Protein 6NSI (pdb70)

Radius of gyration: 19.16 Å; Cα contacts (8 Å, |Δi|>4): 473; chains: 1; bounding box: 40×34×63 Å

Solvent-accessible surface area: 13422 Å² total; per-residue (Å²): 108,55,66,0,0,0,1,4,47,3,0,9,20,0,0,41,80,0,3,35,154,101,13,95,38,40,41,16,10,57,36,73,91,35,1,4,37,20,96,32,84,210,22,2,104,85,90,8,70,88,2,77,13,0,0,4,0,8,20,37,3,17,73,6,70,10,0,111,146,41,16,116,82,39,135,60,33,4,48,0,0,88,88,0,54,109,129,118,36,7,92,68,12,60,61,170,76,145,50,1,5,0,0,10,7,5,2,102,1,0,8,13,0,0,105,17,0,4,57,8,0,32,155,72,10,91,113,37,74,118,69,0,67,150,41,0,71,94,3,24,56,70,2,101,103,22,15,131,22,0,38,107,0,0,70,54,0,52,113,157,30,56,40,0,0,5,3,0,24,0,4,9,0,2,0,31,80,13,2,14,53,101,68,32,86,130,71,27,119,8,120,60,11,24,30,9,5,7,20,13,35,36,124,59,170,60,50,135,177,30,11,75,97,0,34,102,30,6,58,79,40,110,10,89,2,0,0,21,2,43,64,26,111,69,86,10,5,112,113,2,29,89,72,36,189,77,187,27,107,48,7,190,40,51,0,31,3,11,15,8,82,104,39,7,30,48,7,9,56,57,10,0,104,12,0,0,116,32,8,47,13,98,28,60,216

Structure (mmCIF, N/CA/C/O backbone):
data_6NSI
#
_entry.id   6NSI
#
_cell.length_a   47.841
_cell.length_b   61.072
_cell.length_c   105.500
_cell.angle_alpha   90.000
_cell.angle_beta   96.945
_cell.angle_gamma   90.000
#
_symmetry.space_group_name_H-M   'C 1 2 1'
#
loop_
_entity.id
_entity.type
_entity.pdbx_description
1 polymer 'Manganese-binding protein'
2 non-polymer 'FE (III) ION'
3 non-polymer 'SODIUM ION'
4 non-polymer 'CALCIUM ION'
5 water water
#
loop_
_atom_site.group_PDB
_atom_site.id
_atom_site.type_symbol
_atom_site.label_atom_id
_atom_site.label_alt_id
_atom_site.label_comp_id
_atom_site.label_asym_id
_atom_site.label_entity_id
_atom_site.label_seq_id
_atom_site.pdbx_PDB_ins_code
_atom_site.Cartn_x
_atom_site.Cartn_y
_atom_site.Cartn_z
_atom_site.occupancy
_atom_site.B_iso_or_equiv
_atom_site.auth_seq_id
_atom_site.auth_comp_id
_atom_site.auth_asym_id
_atom_site.auth_atom_id
_atom_site.pdbx_PDB_model_num
ATOM 1 N N . SER A 1 1 ? 36.34400 40.96700 54.35400 1.000 68.09764 40 SER A N 1
ATOM 2 C CA . SER A 1 1 ? 36.93800 41.02800 53.00700 1.000 68.80825 40 SER A CA 1
ATOM 3 C C . SER A 1 1 ? 37.40900 39.67000 52.47400 1.000 64.28929 40 SER A C 1
ATOM 4 O O . SER A 1 1 ? 38.58200 39.30500 52.62700 1.000 62.46538 40 SER A O 1
ATOM 7 N N . ILE A 1 2 ? 36.49000 38.94400 51.83200 1.000 52.28258 41 ILE A N 1
ATOM 8 C CA . ILE A 1 2 ? 36.72500 37.57900 51.36500 1.000 53.79066 41 ILE A CA 1
ATOM 9 C C . ILE A 1 2 ? 36.95900 37.58800 49.85500 1.000 57.43847 41 ILE A C 1
ATOM 10 O O . ILE A 1 2 ? 36.30900 38.34300 49.11900 1.000 55.33295 41 ILE A O 1
ATOM 15 N N . TYR A 1 3 ? 37.88900 36.75000 49.38700 1.000 56.12252 42 TYR A N 1
ATOM 16 C CA . TYR A 1 3 ? 38.30600 36.71200 47.98600 1.000 47.82679 42 TYR A CA 1
ATOM 17 C C . TYR A 1 3 ? 38.08100 35.32900 47.39300 1.000 46.69770 42 TYR A C 1
ATOM 18 O O . TYR A 1 3 ? 38.44400 34.31700 48.00500 1.000 40.04691 42 TYR A O 1
ATOM 27 N N . VAL A 1 4 ? 37.51300 35.29800 46.18900 1.000 48.30842 43 VAL A N 1
ATOM 28 C CA . VAL A 1 4 ? 37.37700 34.08000 45.40200 1.000 41.96293 43 VAL A CA 1
ATOM 29 C C . VAL A 1 4 ? 38.01100 34.32800 44.03600 1.000 40.83911 43 VAL A C 1
ATOM 30 O O . VAL A 1 4 ? 37.80000 35.38700 43.43200 1.000 42.68670 43 VAL A O 1
ATOM 34 N N . LEU A 1 5 ? 38.79900 33.36500 43.56000 1.000 40.34431 44 LEU A N 1
ATOM 35 C CA . LEU A 1 5 ? 39.57400 33.50900 42.33100 1.000 39.58896 44 LEU A CA 1
ATOM 36 C C . LEU A 1 5 ? 38.96400 32.66500 41.21900 1.000 36.89390 44 LEU A C 1
ATOM 37 O O . LEU A 1 5 ? 38.66400 31.48100 41.41800 1.000 32.78814 44 LEU A O 1
ATOM 42 N N . SER A 1 6 ? 38.77700 33.27800 40.05400 1.000 38.53357 45 SER A N 1
ATOM 43 C CA . SER A 1 6 ? 38.40400 32.56800 38.84000 1.000 32.45652 45 SER A CA 1
ATOM 44 C C . SER A 1 6 ? 39.53800 32.67300 37.82500 1.000 32.80393 45 SER A C 1
ATOM 45 O O . SER A 1 6 ? 40.15800 33.72900 37.68200 1.000 31.95120 45 SER A O 1
ATOM 48 N N . MET A 1 7 ? 39.79400 31.57900 37.10400 1.000 34.28832 46 MET A N 1
ATOM 49 C CA . MET A 1 7 ? 40.90700 31.58400 36.15500 1.000 29.42984 46 MET A CA 1
ATOM 50 C C . MET A 1 7 ? 40.68500 32.58300 35.01800 1.000 32.10385 46 MET A C 1
ATOM 51 O O . MET A 1 7 ? 41.63100 33.25500 34.58700 1.000 30.06939 46 MET A O 1
ATOM 56 N N . ASN A 1 8 ? 39.44600 32.71400 34.53100 1.000 31.79329 47 ASN A N 1
ATOM 57 C CA . ASN A 1 8 ? 39.16300 33.52500 33.34300 1.000 29.01664 47 ASN A CA 1
ATOM 58 C C . ASN A 1 8 ? 37.78100 34.16800 33.48800 1.000 32.79867 47 ASN A C 1
ATOM 59 O O . ASN A 1 8 ? 37.06300 33.92800 34.46700 1.000 29.63513 47 ASN A O 1
ATOM 64 N N . ARG A 1 9 ? 37.39800 34.99000 32.48900 1.000 26.73215 48 ARG A N 1
ATOM 65 C CA . ARG A 1 9 ? 36.16500 35.77000 32.61000 1.000 28.18759 48 ARG A CA 1
ATOM 66 C C . ARG A 1 9 ? 34.91500 34.94700 32.32900 1.000 34.10935 48 ARG A C 1
ATOM 67 O O . ARG A 1 9 ? 33.83200 35.27000 32.83800 1.000 30.97740 48 ARG A O 1
ATOM 75 N N . MET A 1 10 ? 35.03700 33.90100 31.51300 1.000 30.72737 49 MET A N 1
ATOM 76 C CA . MET A 1 10 ? 33.89400 33.03300 31.26500 1.000 31.35376 49 MET A CA 1
ATOM 77 C C . MET A 1 10 ? 33.43400 32.37700 32.56100 1.000 35.56479 49 MET A C 1
ATOM 78 O O . MET A 1 10 ? 32.23000 32.21400 32.79600 1.000 29.76146 49 MET A O 1
ATOM 83 N N . ILE A 1 11 ? 34.38700 32.03600 33.43300 1.000 30.72210 50 ILE A N 1
ATOM 84 C CA . ILE A 1 11 ? 34.05300 31.57200 34.77200 1.000 33.54876 50 ILE A CA 1
ATOM 85 C C . ILE A 1 11 ? 33.68800 32.74200 35.67600 1.000 31.70907 50 ILE A C 1
ATOM 86 O O . ILE A 1 11 ? 32.65800 32.71200 36.35500 1.000 36.84389 50 ILE A O 1
ATOM 91 N N . CYS A 1 12 ? 34.51000 33.79500 35.68500 1.000 34.57257 51 CYS A N 1
ATOM 92 C CA . CYS A 1 12 ? 34.36800 34.84100 36.70300 1.000 34.70416 51 CYS A CA 1
ATOM 93 C C . CYS A 1 12 ? 33.00800 35.52300 36.65000 1.000 41.28127 51 CYS A C 1
ATOM 94 O O . CYS A 1 12 ? 32.42400 35.84400 37.69400 1.000 34.90155 51 CYS A O 1
ATOM 97 N N . ASP A 1 13 ? 32.49000 35.77300 35.45200 1.000 34.33833 52 ASP A N 1
ATOM 98 C CA . ASP A 1 13 ? 31.23500 36.51200 35.36400 1.000 36.75967 52 ASP A CA 1
ATOM 99 C C . ASP A 1 13 ? 30.05400 35.70100 35.85700 1.000 35.02525 52 ASP A C 1
ATOM 100 O O . ASP A 1 13 ? 29.03700 36.28300 36.25200 1.000 39.71792 52 ASP A O 1
ATOM 105 N N . CYS A 1 14 ? 30.16500 34.37400 35.84900 1.000 38.10194 53 CYS A N 1
ATOM 106 C CA . CYS A 1 14 ? 29.11000 33.54300 36.41700 1.000 31.71696 53 CYS A CA 1
ATOM 107 C C . CYS A 1 14 ? 29.25200 33.43900 37.93300 1.000 45.45545 53 CYS A C 1
ATOM 108 O O . CYS A 1 14 ? 28.25200 33.53700 38.65400 1.000 36.48332 53 CYS A O 1
ATOM 111 N N . VAL A 1 15 ? 30.48300 33.25400 38.43200 1.000 40.12323 54 VAL A N 1
ATOM 112 C CA . VAL A 1 15 ? 30.70600 33.22700 39.88200 1.000 35.39372 54 VAL A CA 1
ATOM 113 C C . VAL A 1 15 ? 30.19800 34.51500 40.51700 1.000 43.35257 54 VAL A C 1
ATOM 114 O O . VAL A 1 15 ? 29.49100 34.49300 41.53100 1.000 45.13173 54 VAL A O 1
ATOM 118 N N . SER A 1 16 ? 30.54300 35.66100 39.91700 1.000 38.23090 55 SER A N 1
ATOM 119 C CA . SER A 1 16 ? 30.17700 36.95100 40.49400 1.000 39.69160 55 SER A CA 1
ATOM 120 C C . SER A 1 16 ? 28.66800 37.13500 40.55600 1.000 47.49517 55 SER A C 1
ATOM 121 O O . SER A 1 16 ? 28.16700 37.83900 41.44400 1.000 43.09464 55 SER A O 1
ATOM 124 N N . ARG A 1 17 ? 27.93200 36.51700 39.62400 1.000 45.91603 56 ARG A N 1
ATOM 125 C CA . ARG A 1 17 ? 26.47500 36.60400 39.64000 1.000 47.26356 56 ARG A CA 1
ATOM 126 C C . ARG A 1 17 ? 25.88200 35.77800 40.77400 1.000 47.51359 56 ARG A C 1
ATOM 127 O O . ARG A 1 17 ? 24.86500 36.16700 41.35400 1.000 49.65595 56 ARG A O 1
ATOM 135 N N . ILE A 1 18 ? 26.49400 34.63800 41.09600 1.000 44.34216 57 ILE A N 1
ATOM 136 C CA . ILE A 1 18 ? 26.01300 33.84500 42.22200 1.000 45.65284 57 ILE A CA 1
ATOM 137 C C . ILE A 1 18 ? 26.28100 34.56000 43.53800 1.000 50.76398 57 ILE A C 1
ATOM 138 O O . ILE A 1 18 ? 25.42600 34.57800 44.42600 1.000 49.41119 57 ILE A O 1
ATOM 143 N N . THR A 1 19 ? 27.46800 35.15800 43.69100 1.000 48.34790 58 THR A N 1
ATOM 144 C CA . THR A 1 19 ? 27.84900 35.72300 44.98500 1.000 49.90598 58 THR A CA 1
ATOM 145 C C . THR A 1 19 ? 27.37300 37.15300 45.19000 1.000 53.96700 58 THR A C 1
ATOM 146 O O . THR A 1 19 ? 27.13800 37.55100 46.33700 1.000 57.69113 58 THR A O 1
ATOM 150 N N . GLY A 1 20 ? 27.22300 37.92700 44.11700 1.000 42.40772 59 GLY A N 1
ATOM 151 C CA . GLY A 1 20 ? 26.96700 39.34800 44.26300 1.000 48.88481 59 GLY A CA 1
ATOM 152 C C . GLY A 1 20 ? 27.94500 40.02600 45.20700 1.000 55.93039 59 GLY A C 1
ATOM 153 O O . GLY A 1 20 ? 29.15300 39.77300 45.18400 1.000 58.71493 59 GLY A O 1
ATOM 154 N N . ASP A 1 21 ? 27.46400 40.95300 46.01200 1.000 67.94762 60 ASP A N 1
ATOM 155 C CA . ASP A 1 21 ? 28.33200 41.76900 46.90100 1.000 69.27410 60 ASP A CA 1
ATOM 156 C C . ASP A 1 21 ? 29.01200 40.99100 48.03300 1.000 59.63873 60 ASP A C 1
ATOM 157 O O . ASP A 1 21 ? 30.00200 41.51100 48.52000 1.000 64.24981 60 ASP A O 1
ATOM 162 N N . ARG A 1 22 ? 28.55300 39.80200 48.41400 1.000 56.11462 61 ARG A N 1
ATOM 163 C CA . ARG A 1 22 ? 29.07200 39.19400 49.63600 1.000 59.17025 61 ARG A CA 1
ATOM 164 C C . ARG A 1 22 ? 30.50800 38.67800 49.52100 1.000 62.96018 61 ARG A C 1
ATOM 165 O O . ARG A 1 22 ? 31.01100 38.12100 50.50500 1.000 65.80789 61 ARG A O 1
ATOM 173 N N . VAL A 1 23 ? 31.18800 38.85900 48.38500 1.000 56.19884 62 VAL A N 1
ATOM 174 C CA . VAL A 1 23 ? 32.57100 38.42500 48.21700 1.000 52.43523 62 VAL A CA 1
ATOM 175 C C . VAL A 1 23 ? 33.22600 39.29000 47.14700 1.000 56.14094 62 VAL A C 1
ATOM 176 O O . VAL A 1 23 ? 32.55000 39.93900 46.34000 1.000 61.53633 62 VAL A O 1
ATOM 180 N N . LYS A 1 24 ? 34.56000 39.30200 47.14200 1.000 50.68239 63 LYS A N 1
ATOM 181 C CA . LYS A 1 24 ? 35.33000 39.96100 46.09500 1.000 51.77726 63 LYS A CA 1
ATOM 182 C C . LYS A 1 24 ? 35.86200 38.92000 45.12300 1.000 48.41370 63 LYS A C 1
ATOM 183 O O . LYS A 1 24 ? 36.62600 38.02900 45.51000 1.000 48.41896 63 LYS A O 1
ATOM 189 N N . ASN A 1 25 ? 35.45300 39.03400 43.86800 1.000 43.29466 64 ASN A N 1
ATOM 190 C CA . ASN A 1 25 ? 35.85100 38.09800 42.83400 1.000 45.89761 64 ASN A CA 1
ATOM 191 C C . ASN A 1 25 ? 37.02100 38.68800 42.07500 1.000 40.82858 64 ASN A C 1
ATOM 192 O O . ASN A 1 25 ? 36.96900 39.84700 41.65200 1.000 46.15817 64 ASN A O 1
ATOM 197 N N . ILE A 1 26 ? 38.08000 37.90200 41.92100 1.000 42.31560 65 ILE A N 1
ATOM 198 C CA . ILE A 1 26 ? 39.20900 38.30000 41.10000 1.000 40.31273 65 ILE A CA 1
ATOM 199 C C . ILE A 1 26 ? 39.32700 37.31100 39.94800 1.000 39.63633 65 ILE A C 1
ATOM 200 O O . ILE A 1 26 ? 38.88400 36.16200 40.02400 1.000 35.64901 65 ILE A O 1
ATOM 205 N N . VAL A 1 27 ? 39.92500 37.77700 38.86500 1.000 38.64148 66 VAL A N 1
ATOM 206 C CA . VAL A 1 27 ? 40.14000 36.94300 37.69600 1.000 42.41035 66 VAL A CA 1
ATOM 207 C C . VAL A 1 27 ? 41.61500 37.00700 37.34400 1.000 37.17551 66 VAL A C 1
ATOM 208 O O . VAL A 1 27 ? 42.21900 38.08400 37.35400 1.000 39.88373 66 VAL A O 1
ATOM 212 N N . LEU A 1 28 ? 42.20700 35.84200 37.10100 1.000 33.33558 67 LEU A N 1
ATOM 213 C CA . LEU A 1 28 ? 43.62800 35.75700 36.69100 1.000 35.00420 67 LEU A CA 1
ATOM 214 C C . LEU A 1 28 ? 43.86900 36.20100 35.24700 1.000 36.49385 67 LEU A C 1
ATOM 215 O O . LEU A 1 28 ? 44.72100 37.02400 35.02200 1.000 38.76517 67 LEU A O 1
ATOM 220 N N . ILE A 1 29 ? 43.06500 35.70000 34.32600 1.000 35.43583 68 ILE A N 1
ATOM 221 C CA . ILE A 1 29 ? 43.28500 35.93700 32.87700 1.000 30.01412 68 ILE A CA 1
ATOM 222 C C . ILE A 1 29 ? 42.12900 36.76200 32.32600 1.000 35.22791 68 ILE A C 1
ATOM 223 O O . ILE A 1 29 ? 40.98400 36.38900 32.51400 1.000 30.99319 68 ILE A O 1
ATOM 228 N N . ASP A 1 30 ? 42.46300 37.88600 31.72400 1.000 36.55175 69 ASP A N 1
ATOM 229 C CA . ASP A 1 30 ? 41.47800 38.72400 31.05200 1.000 37.13077 69 ASP A CA 1
ATOM 230 C C . ASP A 1 30 ? 42.17100 39.45400 29.91100 1.000 46.39504 69 ASP A C 1
ATOM 231 O O . ASP A 1 30 ? 43.40300 39.41300 29.77400 1.000 41.63920 69 ASP A O 1
ATOM 236 N N . GLY A 1 31 ? 41.34800 40.10300 29.07100 1.000 49.44014 70 GLY A N 1
ATOM 237 C CA . GLY A 1 31 ? 41.86000 40.91700 27.98400 1.000 40.26272 70 GLY A CA 1
ATOM 238 C C . GLY A 1 31 ? 42.20400 40.11700 26.74000 1.000 43.18676 70 GLY A C 1
ATOM 239 O O . GLY A 1 31 ? 41.61600 39.07900 26.43600 1.000 44.67378 70 GLY A O 1
ATOM 240 N N . ALA A 1 32 ? 43.21100 40.60500 26.03700 1.000 48.82954 71 ALA A N 1
ATOM 241 C CA . ALA A 1 32 ? 43.58600 40.04900 24.75100 1.000 47.48464 71 ALA A CA 1
ATOM 242 C C . ALA A 1 32 ? 44.56800 38.88000 24.84900 1.000 54.24335 71 ALA A C 1
ATOM 243 O O . ALA A 1 32 ? 45.28800 38.61300 23.87800 1.000 59.12551 71 ALA A O 1
ATOM 245 N N . ILE A 1 33 ? 44.62800 38.17500 25.98000 1.000 47.70572 72 ILE A N 1
ATOM 246 C CA . ILE A 1 33 ? 45.67300 37.17100 26.17200 1.000 50.50342 72 ILE A CA 1
ATOM 247 C C . ILE A 1 33 ? 45.10900 35.76800 25.96000 1.000 42.01556 72 ILE A C 1
ATOM 248 O O . ILE A 1 33 ? 43.97200 35.46200 26.33700 1.000 37.43870 72 ILE A O 1
ATOM 253 N N . ASP A 1 34 ? 45.92000 34.92500 25.32200 1.000 44.65535 73 ASP A N 1
ATOM 254 C CA . ASP A 1 34 ? 45.64400 33.51300 25.09200 1.000 34.92261 73 ASP A CA 1
ATOM 255 C C . ASP A 1 34 ? 45.62700 32.75300 26.41200 1.000 38.15984 73 ASP A C 1
ATOM 256 O O . ASP A 1 34 ? 46.69000 32.57800 27.02500 1.000 35.49110 73 ASP A O 1
ATOM 261 N N . PRO A 1 35 ? 44.47500 32.26100 26.86900 1.000 30.61420 74 PRO A N 1
ATOM 262 C CA . PRO A 1 35 ? 44.45100 31.51700 28.13600 1.000 30.61683 74 PRO A CA 1
ATOM 263 C C . PRO A 1 35 ? 45.17600 30.19300 28.05100 1.000 31.02214 74 PRO A C 1
ATOM 264 O O . PRO A 1 35 ? 45.70900 29.73300 29.06800 1.000 30.07729 74 PRO A O 1
ATOM 268 N N . HIS A 1 36 ? 45.20600 29.56700 26.86900 1.000 29.22982 75 HIS A N 1
ATOM 269 C CA . HIS A 1 36 ? 45.82200 28.24900 26.72100 1.000 33.10923 75 HIS A CA 1
ATOM 270 C C . HIS A 1 36 ? 47.26700 28.24900 27.19900 1.000 35.48057 75 HIS A C 1
ATOM 271 O O . HIS A 1 36 ? 47.73300 27.27300 27.79700 1.000 44.38164 75 HIS A O 1
ATOM 278 N N . SER A 1 37 ? 48.00200 29.32200 26.91200 1.000 32.96974 76 SER A N 1
ATOM 279 C CA . SER A 1 37 ? 49.42900 29.37700 27.18500 1.000 41.82344 76 SER A CA 1
ATOM 280 C C . SER A 1 37 ? 49.76000 30.39800 28.26000 1.000 43.87631 76 SER A C 1
ATOM 281 O O . SER A 1 37 ? 50.91600 30.83000 28.36600 1.000 48.73216 76 SER A O 1
ATOM 284 N N . TYR A 1 38 ? 48.76700 30.79200 29.05600 1.000 35.31476 77 TYR A N 1
ATOM 285 C CA . TYR A 1 38 ? 48.99800 31.77800 30.09500 1.000 38.93625 77 TYR A CA 1
ATOM 286 C C . TYR A 1 38 ? 50.02700 31.25200 31.07800 1.000 41.06808 77 TYR A C 1
ATOM 287 O O . TYR A 1 38 ? 49.92100 30.12500 31.56400 1.000 41.78922 77 TYR A O 1
ATOM 296 N N . GLU A 1 39 ? 51.03900 32.05900 31.34900 1.000 46.55558 78 GLU A N 1
ATOM 297 C CA . GLU A 1 39 ? 51.98600 31.76700 32.41100 1.000 48.00049 78 GLU A CA 1
ATOM 298 C C . GLU A 1 39 ? 51.76200 32.78800 33.51300 1.000 37.97034 78 GLU A C 1
ATOM 299 O O . GLU A 1 39 ? 51.48100 33.95900 33.23500 1.000 39.82320 78 GLU A O 1
ATOM 305 N N . MET A 1 40 ? 51.84000 32.33800 34.76100 1.000 44.60272 79 MET A N 1
ATOM 306 C CA . MET A 1 40 ? 51.54700 33.24500 35.85900 1.000 43.11833 79 MET A CA 1
ATOM 307 C C . MET A 1 40 ? 52.51100 34.42100 35.85000 1.000 43.26571 79 MET A C 1
ATOM 308 O O . MET A 1 40 ? 53.70400 34.26900 35.57000 1.000 39.07574 79 MET A O 1
ATOM 313 N N . VAL A 1 41 ? 51.96500 35.60300 36.11300 1.000 40.40748 80 VAL A N 1
ATOM 314 C CA . VAL A 1 41 ? 52.74200 36.81200 36.26000 1.000 47.99786 80 VAL A CA 1
ATOM 315 C C . VAL A 1 41 ? 52.93100 37.08200 37.75000 1.000 54.08017 80 VAL A C 1
ATOM 316 O O . VAL A 1 41 ? 52.27600 36.48200 38.60100 1.000 46.58453 80 VAL A O 1
ATOM 320 N N . LYS A 1 42 ? 53.84900 37.99000 38.07200 1.000 45.21332 81 LYS A N 1
ATOM 321 C CA . LYS A 1 42 ? 54.06600 38.34800 39.46800 1.000 54.75130 81 LYS A CA 1
ATOM 322 C C . LYS A 1 42 ? 52.77300 38.86600 40.08900 1.000 56.40150 81 LYS A C 1
ATOM 323 O O . LYS A 1 42 ? 52.03800 39.65400 39.48400 1.000 51.16140 81 LYS A O 1
ATOM 329 N N . GLY A 1 43 ? 52.49100 38.40500 41.30100 1.000 50.96401 82 GLY A N 1
ATOM 330 C CA . GLY A 1 43 ? 51.25700 38.71100 41.97400 1.000 51.16929 82 GLY A CA 1
ATOM 331 C C . GLY A 1 43 ? 50.19400 37.64200 41.83700 1.000 46.70034 82 GLY A C 1
ATOM 332 O O . GLY A 1 43 ? 49.30000 37.56400 42.69000 1.000 47.13197 82 GLY A O 1
ATOM 333 N N . ASP A 1 44 ? 50.27200 36.81500 40.79100 1.000 46.68191 83 ASP A N 1
ATOM 334 C CA . ASP A 1 44 ? 49.28200 35.75800 40.60600 1.000 46.56085 83 ASP A CA 1
ATOM 335 C C . ASP A 1 44 ? 49.34300 34.74800 41.74600 1.000 48.13472 83 ASP A C 1
ATOM 336 O O . ASP A 1 44 ? 48.30300 34.28600 42.23500 1.000 43.32362 83 ASP A O 1
ATOM 341 N N . GLU A 1 45 ? 50.55300 34.39100 42.17900 1.000 41.01281 84 GLU A N 1
ATOM 342 C CA . GLU A 1 45 ? 50.70200 33.47500 43.30900 1.000 45.47387 84 GLU A CA 1
ATOM 343 C C . GLU A 1 45 ? 50.01400 34.01900 44.55600 1.000 43.81052 84 GLU A C 1
ATOM 344 O O . GLU A 1 45 ? 49.39100 33.26400 45.31900 1.000 45.50809 84 GLU A O 1
ATOM 350 N N . ASP A 1 46 ? 50.12600 35.33400 44.77800 1.000 43.47890 85 ASP A N 1
ATOM 351 C CA . ASP A 1 46 ? 49.47600 35.97100 45.91800 1.000 47.51886 85 ASP A CA 1
ATOM 352 C C . ASP A 1 46 ? 47.96600 36.03600 45.74300 1.000 50.11917 85 ASP A C 1
ATOM 353 O O . ASP A 1 46 ? 47.22800 35.97200 46.73400 1.000 43.82104 85 ASP A O 1
ATOM 358 N N . ARG A 1 47 ? 47.49100 36.18400 44.49900 1.000 44.72115 86 ARG A N 1
ATOM 359 C CA . ARG A 1 47 ? 46.05400 36.14600 44.25300 1.000 37.56240 86 ARG A CA 1
ATOM 360 C C . ARG A 1 47 ? 45.48500 34.78700 44.63600 1.000 41.43392 86 ARG A C 1
ATOM 361 O O . ARG A 1 47 ? 44.40800 34.69800 45.23900 1.000 40.28641 86 ARG A O 1
ATOM 369 N N . MET A 1 48 ? 46.21700 33.71500 44.32400 1.000 34.14620 87 MET A N 1
ATOM 370 C CA . MET A 1 48 ? 45.79600 32.39300 44.76900 1.000 36.22013 87 MET A CA 1
ATOM 371 C C . MET A 1 48 ? 45.87100 32.27800 46.28500 1.000 43.82104 87 MET A C 1
ATOM 372 O O . MET A 1 48 ? 44.96800 31.71700 46.91900 1.000 40.60750 87 MET A O 1
ATOM 377 N N . ALA A 1 49 ? 46.93800 32.82100 46.87600 1.000 42.97357 88 ALA A N 1
ATOM 378 C CA . ALA A 1 49 ? 47.16900 32.66300 48.30700 1.000 45.67127 88 ALA A CA 1
ATOM 379 C C . ALA A 1 49 ? 46.07900 33.34300 49.13300 1.000 41.86818 88 ALA A C 1
ATOM 380 O O . ALA A 1 49 ? 45.60400 32.77900 50.12800 1.000 41.63657 88 ALA A O 1
ATOM 382 N N . MET A 1 50 ? 45.66000 34.55100 48.73900 1.000 37.90981 89 MET A N 1
ATOM 383 C CA . MET A 1 50 ? 44.60900 35.24500 49.48100 1.000 43.06043 89 MET A CA 1
ATOM 384 C C . MET A 1 50 ? 43.19700 34.73300 49.18400 1.000 49.42172 89 MET A C 1
ATOM 385 O O . MET A 1 50 ? 42.25600 35.14500 49.87300 1.000 45.70548 89 MET A O 1
ATOM 390 N N . SER A 1 51 ? 43.01800 33.85000 48.20200 1.000 40.54697 90 SER A N 1
ATOM 391 C CA . SER A 1 51 ? 41.68700 33.42200 47.79400 1.000 43.93422 90 SER A CA 1
ATOM 392 C C . SER A 1 51 ? 41.20500 32.20700 48.58200 1.000 42.53931 90 SER A C 1
ATOM 393 O O . SER A 1 51 ? 41.99400 31.42300 49.11500 1.000 40.69698 90 SER A O 1
ATOM 396 N N . GLN A 1 52 ? 39.88000 32.05700 48.64900 1.000 44.36058 91 GLN A N 1
ATOM 397 C CA . GLN A 1 52 ? 39.27400 30.92500 49.34700 1.000 43.67103 91 GLN A CA 1
ATOM 398 C C . GLN A 1 52 ? 38.97100 29.76000 48.41700 1.000 42.22612 91 GLN A C 1
ATOM 399 O O . GLN A 1 52 ? 38.91400 28.60900 48.87300 1.000 36.60176 91 GLN A O 1
ATOM 405 N N . LEU A 1 53 ? 38.75000 30.04700 47.13600 1.000 43.60786 92 LEU A N 1
ATOM 406 C CA . LEU A 1 53 ? 38.41300 29.05700 46.12500 1.000 40.89964 92 LEU A CA 1
ATOM 407 C C . LEU A 1 53 ? 39.04500 29.51600 44.82000 1.000 34.58309 92 LEU A C 1
ATOM 408 O O . LEU A 1 53 ? 39.08200 30.71900 44.54500 1.000 38.58094 92 LEU A O 1
ATOM 413 N N . ILE A 1 54 ? 39.54400 28.56300 44.03000 1.000 33.94618 93 ILE A N 1
ATOM 414 C CA . ILE A 1 54 ? 40.12900 28.83300 42.70900 1.000 35.40161 93 ILE A CA 1
ATOM 415 C C . ILE A 1 54 ? 39.34600 28.03100 41.68100 1.000 35.39898 93 ILE A C 1
ATOM 416 O O . ILE A 1 54 ? 39.45100 26.79700 41.63800 1.000 35.27528 93 ILE A O 1
ATOM 421 N N . PHE A 1 55 ? 38.58700 28.72700 40.83900 1.000 34.60941 94 PHE A N 1
ATOM 422 C CA . PHE A 1 55 ? 37.72500 28.08500 39.85300 1.000 35.88851 94 PHE A CA 1
ATOM 423 C C . PHE A 1 55 ? 38.46700 27.94200 38.52000 1.000 30.32469 94 PHE A C 1
ATOM 424 O O . PHE A 1 55 ? 38.86900 28.94200 37.91300 1.000 31.52220 94 PHE A O 1
ATOM 432 N N . CYS A 1 56 ? 38.66000 26.69200 38.08600 1.000 30.10361 95 CYS A N 1
ATOM 433 C CA . CYS A 1 56 ? 39.36300 26.33500 36.86000 1.000 27.89019 95 CYS A CA 1
ATOM 434 C C . CYS A 1 56 ? 38.41800 25.68500 35.86500 1.000 32.43547 95 CYS A C 1
ATOM 435 O O . CYS A 1 56 ? 37.42600 25.04800 36.24300 1.000 34.58046 95 CYS A O 1
ATOM 438 N N . ASN A 1 57 ? 38.76800 25.81300 34.58700 1.000 33.10660 96 ASN A N 1
ATOM 439 C CA . ASN A 1 57 ? 38.01700 25.13400 33.53600 1.000 30.94845 96 ASN A CA 1
ATOM 440 C C . ASN A 1 57 ? 38.31900 23.64600 33.51700 1.000 31.53273 96 ASN A C 1
ATOM 441 O O . ASN A 1 57 ? 37.42400 22.83400 33.26100 1.000 29.49564 96 ASN A O 1
ATOM 446 N N . GLY A 1 58 ? 39.57200 23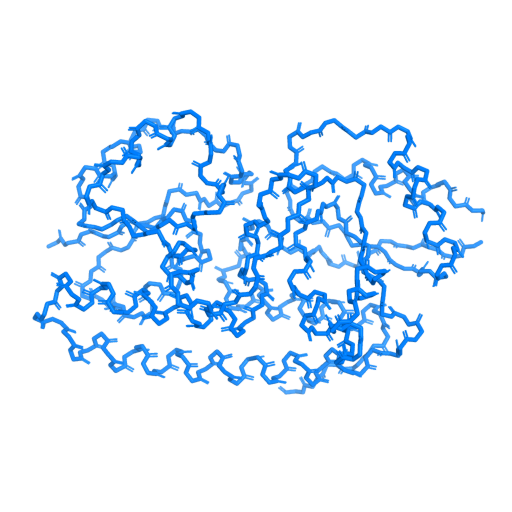.27700 33.79500 1.000 30.62209 97 GLY A N 1
ATOM 447 C CA . GLY A 1 58 ? 40.02100 21.91700 33.58100 1.000 31.20374 97 GLY A CA 1
ATOM 448 C C . GLY A 1 58 ? 40.11000 21.65500 32.08700 1.000 33.57771 97 GLY A C 1
ATOM 449 O O . GLY A 1 58 ? 40.22000 22.57500 31.27300 1.000 28.33498 97 GLY A O 1
ATOM 450 N N . LEU A 1 59 ? 40.05300 20.36500 31.73600 1.000 30.04571 98 LEU A N 1
ATOM 451 C CA . LEU A 1 59 ? 40.07600 19.91100 30.34200 1.000 32.98553 98 LEU A CA 1
ATOM 452 C C . LEU A 1 59 ? 41.30400 20.43400 29.60500 1.000 32.22492 98 LEU A C 1
ATOM 453 O O . LEU A 1 59 ? 41.27600 20.62200 28.38300 1.000 30.36680 98 LEU A O 1
ATOM 458 N N . GLY A 1 60 ? 42.37800 20.69600 30.34900 1.000 30.25363 99 GLY A N 1
ATOM 459 C CA . GLY A 1 60 ? 43.63300 21.15300 29.78200 1.000 42.40245 99 GLY A CA 1
ATOM 460 C C . GLY A 1 60 ? 43.76000 22.64100 29.52100 1.000 41.90239 99 GLY A C 1
ATOM 461 O O . GLY A 1 60 ? 44.75700 23.05800 28.92200 1.000 40.42064 99 GLY A O 1
ATOM 462 N N . LEU A 1 61 ? 42.79200 23.46400 29.93700 1.000 33.01975 100 LEU A N 1
ATOM 463 C CA . LEU A 1 61 ? 42.87400 24.88700 29.61400 1.000 32.93553 100 LEU A CA 1
ATOM 464 C C . LEU A 1 61 ? 43.96700 25.58400 30.41500 1.000 37.56240 100 LEU A C 1
ATOM 465 O O . LEU A 1 61 ? 44.60500 26.52800 29.92300 1.000 33.40927 100 LEU A O 1
ATOM 470 N N . GLU A 1 62 ? 44.16900 25.16300 31.65800 1.000 39.38893 101 GLU A N 1
ATOM 471 C CA . GLU A 1 62 ? 45.21500 25.71000 32.52400 1.000 35.29371 101 GLU A CA 1
ATOM 472 C C . GLU A 1 62 ? 46.46500 24.83400 32.46600 1.000 44.55008 101 GLU A C 1
ATOM 473 O O . GLU A 1 62 ? 46.97300 24.38700 33.48800 1.000 50.80346 101 GLU A O 1
ATOM 479 N N . HIS A 1 63 ? 46.97800 24.56300 31.26500 1.000 44.05528 102 HIS A N 1
ATOM 480 C CA . HIS A 1 63 ? 47.97400 23.51000 31.07800 1.000 49.56121 102 HIS A CA 1
ATOM 481 C C . HIS A 1 63 ? 49.41600 24.01100 31.07200 1.000 55.71457 102 HIS A C 1
ATOM 482 O O . HIS A 1 63 ? 50.33700 23.20000 30.92600 1.000 56.48046 102 HIS A O 1
ATOM 489 N N . SER A 1 64 ? 49.63700 25.31500 31.21500 1.000 49.30328 103 SER A N 1
ATOM 490 C CA . SER A 1 64 ? 50.99000 25.84000 31.30700 1.000 47.31357 103 SER A CA 1
ATOM 491 C C . SER A 1 64 ? 51.68700 25.33300 32.56800 1.000 51.34300 103 SER A C 1
ATOM 492 O O . SER A 1 64 ? 51.05500 25.06400 33.59300 1.000 47.17671 103 SER A O 1
ATOM 495 N N . ALA A 1 65 ? 53.01500 25.19400 32.47100 1.000 52.59841 104 ALA A N 1
ATOM 496 C CA . ALA A 1 65 ? 53.80900 24.69900 33.59000 1.000 50.17707 104 ALA A CA 1
ATOM 497 C C . ALA A 1 65 ? 53.65700 25.57700 34.82400 1.000 46.49242 104 ALA A C 1
ATOM 498 O O . ALA A 1 65 ? 53.72100 25.07600 35.95000 1.000 49.27959 104 ALA A O 1
ATOM 500 N N . SER A 1 66 ? 53.46300 26.88400 34.62700 1.000 50.70345 105 SER A N 1
ATOM 501 C CA . SER A 1 66 ? 53.21500 27.80500 35.73500 1.000 47.01616 105 SER A CA 1
ATOM 502 C C . SER A 1 66 ? 51.96300 27.41400 36.51600 1.000 49.22169 105 SER A C 1
ATOM 503 O O . SER A 1 66 ? 51.99500 27.27000 37.74500 1.000 48.88744 105 SER A O 1
ATOM 506 N N . LEU A 1 67 ? 50.84200 27.25200 35.80800 1.000 46.32924 106 LEU A N 1
ATOM 507 C CA . LEU A 1 67 ? 49.56600 26.99200 36.46700 1.000 41.35759 106 LEU A CA 1
ATOM 508 C C . LEU A 1 67 ? 49.51600 25.58000 37.04000 1.000 48.21368 106 LEU A C 1
ATOM 509 O O . LEU A 1 67 ? 48.95000 25.36600 38.12000 1.000 47.35831 106 LEU A O 1
ATOM 514 N N . ARG A 1 68 ? 50.11500 24.60500 36.34200 1.000 39.69423 107 ARG A N 1
ATOM 515 C CA . ARG A 1 68 ? 50.11800 23.23300 36.84400 1.000 46.54242 107 ARG A CA 1
ATOM 516 C C . ARG A 1 68 ? 50.82500 23.12200 38.19400 1.000 51.05612 107 ARG A C 1
ATOM 517 O O . ARG A 1 68 ? 50.38700 22.35200 39.05700 1.000 58.40963 107 ARG A O 1
ATOM 525 N N . LYS A 1 69 ? 51.92200 23.87400 38.39600 1.000 50.23760 108 LYS A N 1
ATOM 526 C CA . LYS A 1 69 ? 52.61100 23.86000 39.69500 1.000 56.41992 108 LYS A CA 1
ATOM 527 C C . LYS A 1 69 ? 51.66100 24.25000 40.81600 1.000 53.47483 108 LYS A C 1
ATOM 528 O O . LYS A 1 69 ? 51.62900 23.61100 41.87800 1.000 50.14285 108 LYS A O 1
ATOM 534 N N . HIS A 1 70 ? 50.88100 25.31000 40.58900 1.000 46.13711 109 HIS A N 1
ATOM 535 C CA . HIS A 1 70 ? 50.07900 25.93800 41.62500 1.000 47.09512 109 HIS A CA 1
ATOM 536 C C . HIS A 1 70 ? 48.68400 25.34900 41.75700 1.000 48.35053 109 HIS A C 1
ATOM 537 O O . HIS A 1 70 ? 48.05900 25.51700 42.80900 1.000 51.36405 109 HIS A O 1
ATOM 544 N N . LEU A 1 71 ? 48.17900 24.66600 40.73100 1.000 48.20841 110 LEU A N 1
ATOM 545 C CA . LEU A 1 71 ? 46.80100 24.18900 40.73300 1.000 51.40880 110 LEU A CA 1
ATOM 546 C C . LEU A 1 71 ? 46.67700 22.69900 41.01300 1.000 54.23019 110 LEU A C 1
ATOM 547 O O . LEU A 1 71 ? 45.71700 22.27700 41.66900 1.000 47.82416 110 LEU A O 1
ATOM 552 N N . GLU A 1 72 ? 47.61000 21.89300 40.50800 1.000 46.30029 111 GLU A N 1
ATOM 553 C CA . GLU A 1 72 ? 47.56700 20.45200 40.71900 1.000 56.84366 111 GLU A CA 1
ATOM 554 C C . GLU A 1 72 ? 47.83900 20.15100 42.19200 1.000 59.15972 111 GLU A C 1
ATOM 555 O O . GLU A 1 72 ? 48.87800 20.54400 42.73300 1.000 59.52293 111 GLU A O 1
ATOM 561 N N . GLY A 1 73 ? 46.88800 19.49100 42.85200 1.000 55.36716 112 GLY A N 1
ATOM 562 C CA . GLY A 1 73 ? 47.01200 19.18500 44.26600 1.000 54.91185 112 GLY A CA 1
ATOM 563 C C . GLY A 1 73 ? 46.59400 20.29400 45.20700 1.000 55.79353 112 GLY A C 1
ATOM 564 O O . GLY A 1 73 ? 46.73600 20.14100 46.42800 1.000 52.77212 112 GLY A O 1
ATOM 565 N N . ASN A 1 74 ? 46.09000 21.40300 44.68100 1.000 53.38008 113 ASN A N 1
ATOM 566 C CA . ASN A 1 74 ? 45.66300 22.53000 45.49300 1.000 47.92943 113 ASN A CA 1
ATOM 567 C C . ASN A 1 74 ? 44.23500 22.29900 45.97700 1.000 50.30340 113 ASN A C 1
ATOM 568 O O . ASN A 1 74 ? 43.31700 22.20800 45.14400 1.000 42.55247 113 ASN A O 1
ATOM 573 N N . PRO A 1 75 ? 44.00000 22.20300 47.29100 1.000 42.74197 114 PRO A N 1
ATOM 574 C CA . PRO A 1 75 ? 42.63000 21.96900 47.78600 1.000 36.89916 114 PRO A CA 1
ATOM 575 C C . PRO A 1 75 ? 41.65500 23.09300 47.46800 1.000 37.31763 114 PRO A C 1
ATOM 576 O O . PRO A 1 75 ? 40.44300 22.86700 47.53200 1.000 42.48404 114 PRO A O 1
ATOM 580 N N . LYS A 1 76 ? 42.13800 24.29600 47.13600 1.000 41.21810 115 LYS A N 1
ATOM 581 C CA . LYS A 1 76 ? 41.24800 25.38400 46.73800 1.000 39.31524 115 LYS A CA 1
ATOM 582 C C . LYS A 1 76 ? 40.66500 25.20500 45.33900 1.000 39.14154 115 LYS A C 1
ATOM 583 O O . LYS A 1 76 ? 39.71500 25.91300 44.99100 1.000 36.82020 115 LYS A O 1
ATOM 589 N N . VAL A 1 77 ? 41.21600 24.31400 44.51500 1.000 43.76577 116 VAL A N 1
ATOM 590 C CA . VAL A 1 77 ? 40.83000 24.26500 43.10300 1.000 37.18077 116 VAL A CA 1
ATOM 591 C C . VAL A 1 77 ? 39.48200 23.57000 42.95100 1.000 40.23640 116 VAL A C 1
ATOM 592 O O . VAL A 1 77 ? 39.27400 22.46300 43.46600 1.000 40.49170 116 VAL A O 1
ATOM 596 N N . VAL A 1 78 ? 38.56200 24.23800 42.25900 1.000 38.03351 117 VAL A N 1
ATOM 597 C CA . VAL A 1 78 ? 37.32400 23.65000 41.76000 1.000 41.23389 117 VAL A CA 1
ATOM 598 C C . VAL A 1 78 ? 37.51100 23.44900 40.25800 1.000 39.61791 117 VAL A C 1
ATOM 599 O O . VAL A 1 78 ? 37.59100 24.42500 39.50400 1.000 36.30172 117 VAL A O 1
ATOM 603 N N . ASP A 1 79 ? 37.61700 22.18800 39.82500 1.000 41.15757 118 ASP A N 1
ATOM 604 C CA . ASP A 1 79 ? 37.83700 21.83000 38.42000 1.000 40.79173 118 ASP A CA 1
ATOM 605 C C . ASP A 1 79 ? 36.47300 21.60100 37.77400 1.000 44.16845 118 ASP A C 1
ATOM 606 O O . ASP A 1 79 ? 35.91600 20.50000 37.80500 1.000 45.73180 118 ASP A O 1
ATOM 611 N N . LEU A 1 80 ? 35.93800 22.65500 37.16000 1.000 37.02023 119 LEU A N 1
ATOM 612 C CA . LEU A 1 80 ? 34.56000 22.60900 36.67700 1.000 37.37027 119 LEU A CA 1
ATOM 613 C C . LEU A 1 80 ? 34.36700 21.52700 35.61600 1.000 40.65487 119 LEU A C 1
ATOM 614 O O . LEU A 1 80 ? 33.36200 20.80800 35.63400 1.000 36.97549 119 LEU A O 1
ATOM 619 N N . GLY A 1 81 ? 35.32100 21.39000 34.68800 1.000 38.57831 120 GLY A N 1
ATOM 620 C CA . GLY A 1 81 ? 35.19300 20.37600 33.64800 1.000 31.94330 120 GLY A CA 1
ATOM 621 C C . GLY A 1 81 ? 35.27600 18.95800 34.18200 1.000 42.69196 120 GLY A C 1
ATOM 622 O O . GLY A 1 81 ? 34.58800 18.05600 33.69000 1.000 42.23138 120 GLY A O 1
ATOM 623 N N . GLN A 1 82 ? 36.11900 18.73500 35.19200 1.000 37.10445 121 GLN A N 1
ATOM 624 C CA . GLN A 1 82 ? 36.21100 17.40400 35.77800 1.000 42.57089 121 GLN A CA 1
ATOM 625 C C . GLN A 1 82 ? 34.95100 17.06500 36.56500 1.000 45.21068 121 GLN A C 1
ATOM 626 O O . GLN A 1 82 ? 34.44800 15.93700 36.48700 1.000 49.45593 121 GLN A O 1
ATOM 632 N N . ARG A 1 83 ? 34.42300 18.02800 37.32100 1.000 41.65763 122 ARG A N 1
ATOM 633 C CA . ARG A 1 83 ? 33.18000 17.79200 38.04800 1.000 46.91352 122 ARG A CA 1
ATOM 634 C C . ARG A 1 83 ? 32.02800 17.51100 37.08900 1.000 51.94307 122 ARG A C 1
ATOM 635 O O . ARG A 1 83 ? 31.20300 16.62500 37.33900 1.000 50.08232 122 ARG A O 1
ATOM 643 N N . LEU A 1 84 ? 31.97100 18.23700 35.96900 1.000 40.9917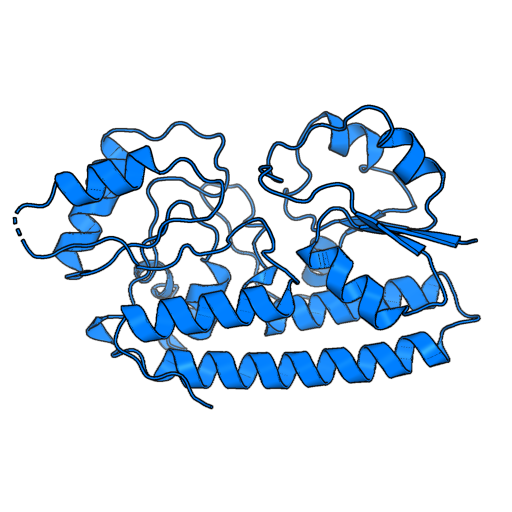6 123 LEU A N 1
ATOM 644 C CA . LEU A 1 84 ? 30.95300 17.95400 34.96500 1.000 46.82930 123 LEU A CA 1
ATOM 645 C C . LEU A 1 84 ? 31.16100 16.57600 34.34500 1.000 49.11905 123 LEU A C 1
ATOM 646 O O . LEU A 1 84 ? 30.19400 15.85200 34.07700 1.000 48.32422 123 LEU A O 1
ATOM 651 N N . LEU A 1 85 ? 32.41800 16.18800 34.12500 1.000 44.62640 124 LEU A N 1
ATOM 652 C CA . LEU A 1 85 ? 32.69000 14.85800 33.59400 1.000 50.40078 124 LEU A CA 1
ATOM 653 C C . LEU A 1 85 ? 32.35700 13.77500 34.61400 1.000 56.62258 124 LEU A C 1
ATOM 654 O O . LEU A 1 85 ? 31.92900 12.67900 34.23100 1.000 63.86029 124 LEU A O 1
ATOM 659 N N . ASN A 1 86 ? 32.51700 14.07400 35.90800 1.000 51.18245 125 ASN A N 1
ATOM 660 C CA . ASN A 1 86 ? 32.20900 13.12600 36.97500 1.000 57.72008 125 ASN A CA 1
ATOM 661 C C . ASN A 1 86 ? 30.73600 12.71900 36.98700 1.000 65.22887 125 ASN A C 1
ATOM 662 O O . ASN A 1 86 ? 30.36700 11.78900 37.71600 1.000 69.24778 125 ASN A O 1
ATOM 667 N N . LYS A 1 87 ? 29.88800 13.38900 36.20300 1.000 60.71517 126 LYS A N 1
ATOM 668 C CA . LYS A 1 87 ? 28.45800 13.11800 36.19000 1.000 60.32039 126 LYS A CA 1
ATOM 669 C C . LYS A 1 87 ? 27.92200 12.87300 34.78300 1.000 59.46239 126 LYS A C 1
ATOM 670 O O . LYS A 1 87 ? 26.69900 12.89100 34.59300 1.000 66.46060 126 LYS A O 1
ATOM 676 N N . ASN A 1 88 ? 28.79700 12.62500 33.80400 1.000 59.08077 127 ASN A N 1
ATOM 677 C CA . ASN A 1 88 ? 28.42300 12.56500 32.39200 1.000 60.94415 127 ASN A CA 1
ATOM 678 C C . ASN A 1 88 ? 27.41300 13.66400 32.05600 1.000 57.96484 127 ASN A C 1
ATOM 679 O O . ASN A 1 88 ? 26.44700 13.43300 31.31700 1.000 57.10158 127 ASN A O 1
ATOM 684 N N . CYS A 1 89 ? 27.61800 14.85800 32.62600 1.000 55.85407 128 CYS A N 1
ATOM 685 C CA . CYS A 1 89 ? 26.81100 16.01400 32.25300 1.000 54.96185 128 CYS A CA 1
ATOM 686 C C . CYS A 1 89 ? 26.95600 16.32800 30.77200 1.000 49.89546 128 CYS A C 1
ATOM 687 O O . CYS A 1 89 ? 26.03100 16.87300 30.15500 1.000 48.97166 128 CYS A O 1
ATOM 690 N N . PHE A 1 90 ? 28.10600 16.00100 30.18800 1.000 41.04966 129 PHE A N 1
ATOM 691 C CA . PHE A 1 90 ? 28.32400 16.21200 28.76700 1.000 46.97669 129 PHE A CA 1
ATOM 692 C C . PHE A 1 90 ? 29.28000 15.14800 28.25300 1.000 46.55558 129 PHE A C 1
ATOM 693 O O . PHE A 1 90 ? 29.92100 14.42400 29.02100 1.000 49.97441 129 PHE A O 1
ATOM 701 N N . ASP A 1 91 ? 29.36000 15.05600 26.93400 1.000 46.07658 130 ASP A N 1
ATOM 702 C CA . ASP A 1 91 ? 30.29800 14.17100 26.26300 1.000 43.98948 130 ASP A CA 1
ATOM 703 C C . ASP A 1 91 ? 31.50700 14.99900 25.84700 1.000 42.78934 130 ASP A C 1
ATOM 704 O O . ASP A 1 91 ? 31.37600 15.92200 25.03900 1.000 39.41262 130 ASP A O 1
ATOM 709 N N . LEU A 1 92 ? 32.66500 14.67700 26.41800 1.000 36.89390 131 LEU A N 1
ATOM 710 C CA . LEU A 1 92 ? 33.91000 15.36300 26.09200 1.000 38.58621 131 LEU A CA 1
ATOM 711 C C . LEU A 1 92 ? 34.25200 15.22600 24.61400 1.000 41.29179 131 LEU A C 1
ATOM 712 O O . LEU A 1 92 ? 34.18200 14.13500 24.04700 1.000 38.17037 131 LEU A O 1
ATOM 717 N N . LEU A 1 93 ? 34.63800 16.33200 23.99200 1.000 34.60415 132 LEU A N 1
ATOM 718 C CA . LEU A 1 93 ? 35.22100 16.27600 22.66200 1.000 39.94163 132 LEU A CA 1
ATOM 719 C C . LEU A 1 93 ? 36.73500 16.31600 22.78000 1.000 35.49110 132 LEU A C 1
ATOM 720 O O . LEU A 1 93 ? 37.29000 16.76900 23.78400 1.000 35.24633 132 LEU A O 1
ATOM 725 N N . SER A 1 94 ? 37.40600 15.82900 21.74100 1.000 35.79640 133 SER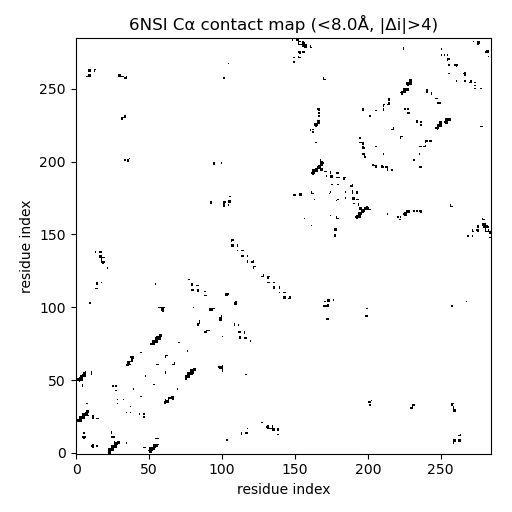 A N 1
ATOM 726 C CA . SER A 1 94 ? 38.86600 15.81700 21.71400 1.000 38.67043 133 SER A CA 1
ATOM 727 C C . SER A 1 94 ? 39.35600 16.09400 20.29700 1.000 49.18484 133 SER A C 1
ATOM 728 O O . SER A 1 94 ? 38.57000 16.21200 19.35200 1.000 52.25100 133 SER A O 1
ATOM 731 N N . GLU A 1 95 ? 40.67400 16.21300 20.15800 1.000 34.73048 134 GLU A N 1
ATOM 732 C CA . GLU A 1 95 ? 41.30500 16.43000 18.86100 1.000 42.10505 134 GLU A CA 1
ATOM 733 C C . GLU A 1 95 ? 42.70100 15.84400 18.96000 1.000 46.00025 134 GLU A C 1
ATOM 734 O O . GLU A 1 95 ? 43.47900 16.26400 19.82400 1.000 41.84186 134 GLU A O 1
ATOM 740 N N . GLU A 1 96 ? 42.99300 14.85600 18.11100 1.000 51.70094 135 GLU A N 1
ATOM 741 C CA . GLU A 1 96 ? 44.28600 14.18000 18.07900 1.000 52.25890 135 GLU A CA 1
ATOM 742 C C . GLU A 1 96 ? 44.81700 13.86900 19.47500 1.000 50.15338 135 GLU A C 1
ATOM 743 O O . GLU A 1 96 ? 46.00800 14.04900 19.74300 1.000 44.41322 135 GLU A O 1
ATOM 749 N N . GLY A 1 97 ? 43.94500 13.41600 20.37400 1.000 46.06342 136 GLY A N 1
ATOM 750 C CA . GLY A 1 97 ? 44.37800 12.93700 21.67100 1.000 47.02143 136 GLY A CA 1
ATOM 751 C C . GLY A 1 97 ? 44.46800 13.97200 22.77300 1.000 48.61372 136 GLY A C 1
ATOM 752 O O . GLY A 1 97 ? 44.90000 13.63100 23.88400 1.000 48.59004 136 GLY A O 1
ATOM 753 N N . PHE A 1 98 ? 44.08900 15.23100 22.50800 1.000 43.79736 137 PHE A N 1
ATOM 754 C CA . PHE A 1 98 ? 43.99100 16.23200 23.56700 1.000 41.03124 137 PHE A CA 1
ATOM 755 C C . PHE A 1 98 ? 42.52600 16.58000 23.81600 1.000 42.36297 137 PHE A C 1
ATOM 756 O O . PHE A 1 98 ? 41.72000 16.57500 22.87900 1.000 40.48117 137 PHE A O 1
ATOM 764 N N . PRO A 1 99 ? 42.14100 16.87700 25.05800 1.000 41.59183 138 PRO A N 1
ATOM 765 C CA . PRO A 1 99 ? 40.73700 17.21600 25.32800 1.000 34.14094 138 PRO A CA 1
ATOM 766 C C . PRO A 1 99 ? 40.40300 18.61100 24.82900 1.000 34.61468 138 PRO A C 1
ATOM 767 O O . PRO A 1 99 ? 41.25300 19.51100 24.78400 1.000 32.67760 138 PRO A O 1
ATOM 771 N N . ASP A 1 100 ? 39.14400 18.78200 24.43800 1.000 34.22779 139 ASP A N 1
ATOM 772 C CA . ASP A 1 100 ? 38.66900 20.07200 23.96500 1.000 27.44013 139 ASP A CA 1
ATOM 773 C C . ASP A 1 100 ? 38.09700 20.84500 25.14400 1.000 29.48511 139 ASP A C 1
ATOM 774 O O . ASP A 1 100 ? 37.01900 20.47200 25.65100 1.000 26.9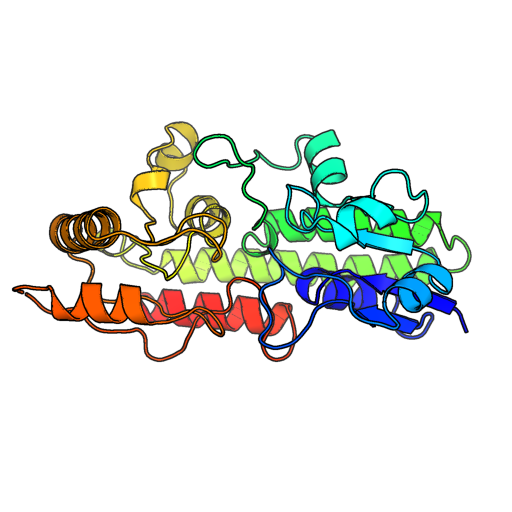0059 139 ASP A O 1
ATOM 779 N N . PRO A 1 101 ? 38.73100 21.93500 25.57800 1.000 26.32684 140 PRO A N 1
ATOM 780 C CA . PRO A 1 101 ? 38.27200 22.65000 26.78000 1.000 25.37409 140 PRO A CA 1
ATOM 781 C C . PRO A 1 101 ? 37.12000 23.62200 26.55700 1.000 23.46071 140 PRO A C 1
ATOM 782 O O . PRO A 1 101 ? 36.59800 24.15800 27.54700 1.000 24.25817 140 PRO A O 1
ATOM 786 N N . HIS A 1 102 ? 36.69800 23.86100 25.30900 1.000 20.26032 141 HIS A N 1
ATOM 787 C CA . HIS A 1 102 ? 35.86000 25.02100 25.00300 1.000 24.91088 141 HIS A CA 1
ATOM 788 C C . HIS A 1 102 ? 34.38200 24.79300 25.27300 1.000 26.86112 141 HIS A C 1
ATOM 789 O O . HIS A 1 102 ? 33.54800 25.07400 24.40300 1.000 23.09487 141 HIS A O 1
ATOM 796 N N . ILE A 1 103 ? 34.03000 24.32700 26.47800 1.000 23.99235 142 ILE A N 1
ATOM 797 C CA . ILE A 1 103 ? 32.62500 24.00600 26.74600 1.000 24.45030 142 ILE A CA 1
ATOM 798 C C . ILE A 1 103 ? 31.75700 25.23200 26.99600 1.000 27.05324 142 ILE A C 1
ATOM 799 O O . ILE A 1 103 ? 30.52500 25.11200 27.00100 1.000 27.29538 142 ILE A O 1
ATOM 804 N N . TRP A 1 104 ? 32.34800 26.41200 27.20400 1.000 28.70344 143 TRP A N 1
ATOM 805 C CA . TRP A 1 104 ? 31.56300 27.60300 27.51800 1.000 26.89007 143 TRP A CA 1
ATOM 806 C C . TRP A 1 104 ? 30.83100 28.18700 26.31300 1.000 25.07669 143 TRP A C 1
ATOM 807 O O . TRP A 1 104 ? 30.10200 29.17400 26.47800 1.000 23.37912 143 TRP A O 1
ATOM 818 N N . THR A 1 105 ? 31.00900 27.63400 25.11100 1.000 22.08159 144 THR A N 1
ATOM 819 C CA . THR A 1 105 ? 30.20000 28.05700 23.97200 1.000 21.22360 144 THR A CA 1
ATOM 820 C C . THR A 1 105 ? 28.90400 27.27400 23.85100 1.000 27.27695 144 THR A C 1
ATOM 821 O O . THR A 1 105 ? 28.07400 27.61100 22.99900 1.000 29.32194 144 THR A O 1
ATOM 825 N N . ASP A 1 106 ? 28.73300 26.21900 24.64300 1.000 23.55809 145 ASP A N 1
ATOM 826 C CA . ASP A 1 106 ? 27.49300 25.45900 24.68400 1.000 22.88695 145 ASP A CA 1
ATOM 827 C C . ASP A 1 106 ? 26.78800 25.88200 25.97400 1.000 27.24274 145 ASP A C 1
ATOM 828 O O . ASP A 1 106 ? 27.21500 25.51500 27.07400 1.000 27.94809 145 ASP A O 1
ATOM 833 N N . MET A 1 107 ? 25.72600 26.68000 25.83200 1.000 27.03482 146 MET A N 1
ATOM 834 C CA . MET A 1 107 ? 25.07200 27.30300 26.98100 1.000 28.55079 146 MET A CA 1
ATOM 835 C C . MET A 1 107 ? 24.37900 26.28900 27.88900 1.000 33.18293 146 MET A C 1
ATOM 836 O O . MET A 1 107 ? 24.17400 26.57500 29.07200 1.000 34.81996 146 MET A O 1
ATOM 841 N N . ARG A 1 108 ? 24.02400 25.10800 27.38200 1.000 27.81123 147 ARG A N 1
ATOM 842 C CA . ARG A 1 108 ? 23.50400 24.08200 28.28500 1.000 31.98278 147 ARG A CA 1
ATOM 843 C C . ARG A 1 108 ? 24.61700 23.49600 29.14200 1.000 35.81745 147 ARG A C 1
ATOM 844 O O . ARG A 1 108 ? 24.44200 23.28700 30.35200 1.000 34.66731 147 ARG A O 1
ATOM 852 N N . VAL A 1 109 ? 25.77400 23.22400 28.53300 1.000 29.73251 148 VAL A N 1
ATOM 853 C CA . VAL A 1 109 ? 26.90200 22.70600 29.29900 1.000 33.93038 148 VAL A CA 1
ATOM 854 C C . VAL A 1 109 ? 27.38500 23.75500 30.30100 1.000 31.05372 148 VAL A C 1
ATOM 855 O O . VAL A 1 109 ? 27.59900 23.44900 31.47800 1.000 34.10146 148 VAL A O 1
ATOM 859 N N . TRP A 1 110 ? 27.52400 25.01600 29.86900 1.000 33.03554 149 TRP A N 1
ATOM 860 C CA . TRP A 1 110 ? 27.99700 26.04100 30.79500 1.000 31.24585 149 TRP A CA 1
ATOM 861 C C . TRP A 1 110 ? 26.98300 26.30000 31.90600 1.000 32.98553 149 TRP A C 1
ATOM 862 O O . TRP A 1 110 ? 27.36500 26.68200 33.01800 1.000 32.79867 149 TRP A O 1
ATOM 873 N N . GLY A 1 111 ? 25.69700 26.10100 31.63400 1.000 29.04559 150 GLY A N 1
ATOM 874 C CA . GLY A 1 111 ? 24.72100 26.12900 32.71400 1.000 27.98230 150 GLY A CA 1
ATOM 875 C C . GLY A 1 111 ? 25.00200 25.06600 33.75600 1.000 33.88301 150 GLY A C 1
ATOM 876 O O . GLY A 1 111 ? 24.97100 25.33300 34.96200 1.000 39.67055 150 GLY A O 1
ATOM 877 N N . ALA A 1 112 ? 25.28300 23.83900 33.30400 1.000 30.98003 151 ALA A N 1
ATOM 878 C CA . ALA A 1 112 ? 25.71500 22.79400 34.22800 1.000 36.64387 151 ALA A CA 1
ATOM 879 C C . ALA A 1 112 ? 26.98700 23.19900 34.96800 1.000 40.89438 151 ALA A C 1
ATOM 880 O O . ALA A 1 112 ? 27.10900 22.97100 36.17700 1.000 35.44109 151 ALA A O 1
ATOM 882 N N . ALA A 1 113 ? 27.94800 23.80200 34.25300 1.000 37.68083 152 ALA A N 1
ATOM 883 C CA . ALA A 1 113 ? 29.14000 24.34000 34.90300 1.000 31.52483 152 ALA A CA 1
ATOM 884 C C . ALA A 1 113 ? 28.76500 25.33600 35.99400 1.000 33.30399 152 ALA A C 1
ATOM 885 O O . ALA A 1 113 ? 29.30300 25.29600 37.10600 1.000 35.33055 152 ALA A O 1
ATOM 887 N N . VAL A 1 114 ? 27.84400 26.25000 35.68900 1.000 34.03303 153 VAL A N 1
ATOM 888 C CA . VAL A 1 114 ? 27.42300 27.21800 36.69300 1.000 34.37781 153 VAL A CA 1
ATOM 889 C C . VAL A 1 114 ? 26.75400 26.52000 37.87300 1.000 42.71302 153 VAL A C 1
ATOM 890 O O . VAL A 1 114 ? 26.91000 26.95000 39.02700 1.000 40.31799 153 VAL A O 1
ATOM 894 N N . LYS A 1 115 ? 26.08300 25.40100 37.61200 1.000 34.06724 154 LYS A N 1
ATOM 895 C CA . LYS A 1 115 ? 25.45400 24.62700 38.70700 1.000 41.64973 154 LYS A CA 1
ATOM 896 C C . LYS A 1 115 ? 26.55100 24.16500 39.66000 1.000 42.05504 154 LYS A C 1
ATOM 897 O O . LYS A 1 115 ? 26.33200 24.22000 40.84900 1.000 43.07095 154 LYS A O 1
ATOM 903 N N . GLU A 1 116 ? 27.68600 23.72900 39.12500 1.000 37.67557 155 GLU A N 1
ATOM 904 C CA . GLU A 1 116 ? 28.79600 23.29600 39.96800 1.000 36.54912 155 GLU A CA 1
ATOM 905 C C . GLU A 1 116 ? 29.42600 24.47500 40.69900 1.000 37.97034 155 GLU A C 1
ATOM 906 O O . GLU A 1 116 ? 29.81700 24.34700 41.86300 1.000 43.49206 155 GLU A O 1
ATOM 912 N N . MET A 1 117 ? 29.54800 25.62500 40.02900 1.000 39.03363 156 MET A N 1
ATOM 913 C CA . MET A 1 117 ? 30.01800 26.83300 40.70100 1.000 37.79927 156 MET A CA 1
ATOM 914 C C . MET A 1 117 ? 29.17400 27.13800 41.93400 1.000 45.59757 156 MET A C 1
ATOM 915 O O . MET A 1 117 ? 29.70600 27.31100 43.03500 1.000 44.22372 156 MET A O 1
ATOM 920 N N . ALA A 1 118 ? 27.85300 27.22700 41.75900 1.000 38.48093 157 ALA A N 1
ATOM 921 C CA . ALA A 1 118 ? 26.96000 27.51100 42.88200 1.000 41.55235 157 ALA A CA 1
ATOM 922 C C . ALA A 1 118 ? 27.13900 26.50000 44.00500 1.000 46.18712 157 ALA A C 1
ATOM 923 O O . ALA A 1 118 ? 27.29500 26.87300 45.17700 1.000 48.46634 157 ALA A O 1
ATOM 925 N N . ALA A 1 119 ? 27.10200 25.20800 43.67100 1.000 45.92656 158 ALA A N 1
ATOM 926 C CA . ALA A 1 119 ? 27.24700 24.18500 44.70000 1.000 44.87907 158 ALA A CA 1
ATOM 927 C C . ALA A 1 119 ? 28.56600 24.35700 45.43600 1.000 50.17970 158 ALA A C 1
ATOM 928 O O . ALA A 1 119 ? 28.60000 24.42400 46.67100 1.000 53.91436 158 ALA A O 1
ATOM 930 N N . ALA A 1 120 ? 29.66300 24.45900 44.68000 1.000 41.39180 159 ALA A N 1
ATOM 931 C CA . ALA A 1 120 ? 30.97800 24.65700 45.27400 1.000 42.61300 159 ALA A CA 1
ATOM 932 C C . ALA A 1 120 ? 31.00500 25.88800 46.17100 1.000 43.09464 159 ALA A C 1
ATOM 933 O O . ALA A 1 120 ? 31.58100 25.85400 47.26600 1.000 47.47675 159 ALA A O 1
ATOM 935 N N . LEU A 1 121 ? 30.40900 26.99500 45.71300 1.000 35.45425 160 LEU A N 1
ATOM 936 C CA . LEU A 1 121 ? 30.41600 28.21200 46.51600 1.000 36.05432 160 LEU A CA 1
ATOM 937 C C . LEU A 1 121 ? 29.62700 28.01200 47.79900 1.000 55.40138 160 LEU A C 1
ATOM 938 O O . LEU A 1 121 ? 30.06900 28.41000 48.88500 1.000 49.84282 160 LEU A O 1
ATOM 943 N N . ILE A 1 122 ? 28.45800 27.38300 47.68300 1.000 47.99260 161 ILE A N 1
ATOM 944 C CA . ILE A 1 122 ? 27.60400 27.15000 48.83900 1.000 56.32781 161 ILE A CA 1
ATOM 945 C C . ILE A 1 122 ? 28.29400 26.22300 49.83200 1.000 54.05648 161 ILE A C 1
ATOM 946 O O . ILE A 1 122 ? 28.16700 26.38900 51.05100 1.000 54.95922 161 ILE A O 1
ATOM 951 N N . GLN A 1 123 ? 29.04700 25.24300 49.32600 1.000 52.83791 162 GLN A N 1
ATOM 952 C CA . GLN A 1 123 ? 29.77000 24.33500 50.21100 1.000 54.69866 162 GLN A CA 1
ATOM 953 C C . GLN A 1 123 ? 30.87400 25.05900 50.98400 1.000 58.10697 162 GLN A C 1
ATOM 954 O O . GLN A 1 123 ? 31.17600 24.68700 52.12500 1.000 63.92345 162 GLN A O 1
ATOM 960 N N . GLN A 1 124 ? 31.47200 26.09900 50.39600 1.000 54.67761 163 GLN A N 1
ATOM 961 C CA . GLN A 1 124 ? 32.51200 26.84800 51.09600 1.000 50.14022 163 GLN A CA 1
ATOM 962 C C . GLN A 1 124 ? 31.93000 27.88500 52.04900 1.000 52.25890 163 GLN A C 1
ATOM 963 O O . GLN A 1 124 ? 32.54500 28.18800 53.07900 1.000 48.43475 163 GLN A O 1
ATOM 969 N N . PHE A 1 125 ? 30.75600 28.43300 51.73100 1.000 45.50546 164 PHE A N 1
ATOM 970 C CA . PHE A 1 125 ? 30.13600 29.51000 52.50700 1.000 52.48787 164 PHE A CA 1
ATOM 971 C C . PHE A 1 125 ? 28.69400 29.14700 52.84200 1.000 54.87500 164 PHE A C 1
ATOM 972 O O . PHE A 1 125 ? 27.75300 29.67500 52.23100 1.000 59.30974 164 PHE A O 1
ATOM 980 N N . PRO A 1 126 ? 28.48100 28.25200 53.80900 1.000 55.34874 165 PRO A N 1
ATOM 981 C CA . PRO A 1 126 ? 27.09500 27.95500 54.22800 1.000 53.20375 165 PRO A CA 1
ATOM 982 C C . PRO A 1 126 ? 26.35700 29.17600 54.74900 1.000 52.09572 165 PRO A C 1
ATOM 983 O O . PRO A 1 126 ? 25.13500 29.28100 54.57400 1.000 52.44576 165 PRO A O 1
ATOM 987 N N . GLN A 1 127 ? 27.07200 30.12100 55.36200 1.000 60.09931 166 GLN A N 1
ATOM 988 C CA . GLN A 1 127 ? 26.45900 31.36300 55.82000 1.000 55.34348 166 GLN A CA 1
ATOM 989 C C . GLN A 1 127 ? 25.84200 32.17400 54.68000 1.000 59.49134 166 GLN A C 1
ATOM 990 O O . GLN A 1 127 ? 24.99700 33.04100 54.93200 1.000 55.81459 166 GLN A O 1
ATOM 996 N N . TYR A 1 128 ? 26.22500 31.91500 53.43500 1.000 56.86998 167 TYR A N 1
ATOM 997 C CA . TYR A 1 128 ? 25.63100 32.60600 52.30100 1.000 55.10134 167 TYR A CA 1
ATOM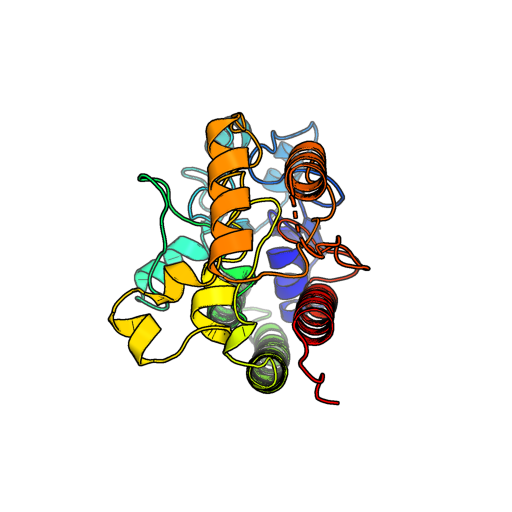 998 C C . TYR A 1 128 ? 24.76100 31.70000 51.44000 1.000 62.98387 167 TYR A C 1
ATOM 999 O O . TYR A 1 128 ? 24.30300 32.13900 50.37200 1.000 57.91221 167 TYR A O 1
ATOM 1008 N N . GLU A 1 129 ? 24.51000 30.45900 51.88400 1.000 61.14944 168 GLU A N 1
ATOM 1009 C CA . GLU A 1 129 ? 23.82900 29.42500 51.10400 1.000 63.28390 168 GLU A CA 1
ATOM 1010 C C . GLU A 1 129 ? 22.58200 29.95700 50.41100 1.000 68.41083 168 GLU A C 1
ATOM 1011 O O . GLU A 1 129 ? 22.23300 29.53400 49.30200 1.000 66.18425 168 GLU A O 1
ATOM 1017 N N . GLU A 1 130 ? 21.91200 30.90400 51.06200 1.000 65.78947 169 GLU A N 1
ATOM 1018 C CA . GLU A 1 130 ? 20.57300 31.32700 50.68500 1.000 64.96568 169 GLU A CA 1
ATOM 1019 C C . GLU A 1 130 ? 20.58200 32.44300 49.64800 1.000 58.35437 169 GLU A C 1
ATOM 1020 O O . GLU A 1 130 ? 19.90300 32.33500 48.62000 1.000 62.28905 169 GLU A O 1
ATOM 1026 N N . ASP A 1 131 ? 21.35700 33.50400 49.88000 1.000 64.49194 170 ASP A N 1
ATOM 1027 C CA . ASP A 1 131 ? 21.53600 34.51000 48.83800 1.000 64.31034 170 ASP A CA 1
ATOM 1028 C C . ASP A 1 131 ? 22.22600 33.91000 47.61900 1.000 61.41263 170 ASP A C 1
ATOM 1029 O O . ASP A 1 131 ? 21.82800 34.16800 46.47400 1.000 52.57472 170 ASP A O 1
ATOM 1034 N N . PHE A 1 132 ? 23.24400 33.07800 47.85400 1.000 58.20172 171 PHE A N 1
ATOM 1035 C CA . PHE A 1 132 ? 23.93200 32.40600 46.75700 1.000 56.93841 171 PHE A CA 1
ATOM 1036 C C . PHE A 1 132 ? 22.95200 31.62200 45.89900 1.000 58.10697 171 PHE A C 1
ATOM 1037 O O . PHE A 1 132 ? 23.00200 31.68200 44.66500 1.000 46.73718 171 PHE A O 1
ATOM 1045 N N . GLN A 1 133 ? 22.05000 30.87900 46.54400 1.000 51.78516 172 GLN A N 1
ATOM 1046 C CA . GLN A 1 133 ? 21.15100 30.00600 45.80400 1.000 55.29610 172 GLN A CA 1
ATOM 1047 C C . GLN A 1 133 ? 20.12600 30.81300 45.01900 1.000 55.29347 172 GLN A C 1
ATOM 1048 O O . GLN A 1 133 ? 19.85300 30.50600 43.85100 1.000 49.44277 172 GLN A O 1
ATOM 1054 N N . LYS A 1 134 ? 19.57100 31.85900 45.64200 1.000 54.28019 173 LYS A N 1
ATOM 1055 C CA . LYS A 1 134 ? 18.65400 32.76400 44.95400 1.000 59.98088 173 LYS A CA 1
ATOM 1056 C C . LYS A 1 134 ? 19.25500 33.28400 43.65300 1.000 53.15374 173 LYS A C 1
ATOM 1057 O O . LYS A 1 134 ? 18.61300 33.24300 42.59400 1.000 52.26153 173 LYS A O 1
ATOM 1063 N N . ASN A 1 135 ? 20.48500 33.80100 43.72700 1.000 50.19023 174 ASN A N 1
ATOM 1064 C CA . ASN A 1 135 ? 21.14500 34.35200 42.54400 1.000 54.64076 174 ASN A CA 1
ATOM 1065 C C . ASN A 1 135 ? 21.46900 33.26700 41.52700 1.000 43.24992 174 ASN A C 1
ATOM 1066 O O . ASN A 1 135 ? 21.37800 33.49900 40.31500 1.000 43.46311 174 ASN A O 1
ATOM 1071 N N . ALA A 1 136 ? 21.87700 32.08900 42.00900 1.000 44.74221 175 ALA A N 1
ATOM 1072 C CA . ALA A 1 136 ? 22.09500 30.94200 41.13600 1.000 44.73168 175 ALA A CA 1
ATOM 1073 C C . ALA A 1 136 ? 20.82400 30.59600 40.37300 1.000 49.57173 175 ALA A C 1
ATOM 1074 O O . ALA A 1 136 ? 20.84000 30.44300 39.14500 1.000 38.93098 175 ALA A O 1
ATOM 1076 N N . ASP A 1 137 ? 19.70600 30.46900 41.09400 1.000 48.92692 176 ASP A N 1
ATOM 1077 C CA . ASP A 1 137 ? 18.42300 30.22000 40.45200 1.000 45.00540 176 ASP A CA 1
ATOM 1078 C C . ASP A 1 137 ? 18.15900 31.23200 39.35200 1.000 42.84987 176 ASP A C 1
ATOM 1079 O O . ASP A 1 137 ? 17.69300 30.87300 38.26300 1.000 39.77582 176 ASP A O 1
ATOM 1084 N N . GLN A 1 138 ? 18.45800 32.50400 39.61600 1.000 39.97848 177 GLN A N 1
ATOM 1085 C CA . GLN A 1 138 ? 18.17800 33.53800 38.62900 1.000 41.38128 177 GLN A CA 1
ATOM 1086 C C . GLN A 1 138 ? 19.06500 33.38200 37.39700 1.000 51.45617 177 GLN A C 1
ATOM 1087 O O . GLN A 1 138 ? 18.56300 33.33800 36.26800 1.000 43.25782 177 GLN A O 1
ATOM 1093 N N . ILE A 1 139 ? 20.38500 33.28000 37.58300 1.000 48.07419 178 ILE A N 1
ATOM 1094 C CA . ILE A 1 139 ? 21.25500 33.23400 36.40800 1.000 38.32038 178 ILE A CA 1
ATOM 1095 C C . ILE A 1 139 ? 21.03600 31.94000 35.63100 1.000 39.23628 178 ILE A C 1
ATOM 1096 O O . ILE A 1 139 ? 21.04000 31.93600 34.39200 1.000 43.17623 178 ILE A O 1
ATOM 1101 N N . LEU A 1 140 ? 20.80300 30.83100 36.33900 1.000 36.86758 179 LEU A N 1
ATOM 1102 C CA . LEU A 1 140 ? 20.58200 29.55300 35.66900 1.000 35.49373 179 LEU A CA 1
ATOM 1103 C C . LEU A 1 140 ? 19.34300 29.58400 34.77800 1.000 42.64459 179 LEU A C 1
ATOM 1104 O O . LEU A 1 140 ? 19.35100 29.01700 33.67800 1.000 40.86543 179 LEU A O 1
ATOM 1109 N N . SER A 1 141 ? 18.26200 30.22400 35.23300 1.000 44.70010 180 SER A N 1
ATOM 1110 C CA . SER A 1 141 ? 17.07400 30.30000 34.38400 1.000 47.67677 180 SER A CA 1
ATOM 1111 C C . SER A 1 141 ? 17.25900 31.31000 33.25800 1.000 40.07849 180 SER A C 1
ATOM 1112 O O . SER A 1 141 ? 16.66100 31.16500 32.18000 1.000 39.02047 180 SER A O 1
ATOM 1115 N N . GLU A 1 142 ? 18.07200 32.34100 33.48700 1.000 38.49935 181 GLU A N 1
ATOM 1116 C CA . GLU A 1 142 ? 18.40500 33.25400 32.40400 1.000 41.31022 181 GLU A CA 1
ATOM 1117 C C . GLU A 1 142 ? 19.23900 32.55000 31.33500 1.000 39.68897 181 GLU A C 1
ATOM 1118 O O . GLU A 1 142 ? 19.04000 32.77700 30.13400 1.000 36.61228 181 GLU A O 1
ATOM 1124 N N . MET A 1 143 ? 20.15100 31.66300 31.75600 1.000 41.36285 182 MET A N 1
ATOM 1125 C CA . MET A 1 143 ? 20.98900 30.92600 30.81100 1.000 36.77809 182 MET A CA 1
ATOM 1126 C C . MET A 1 143 ? 20.18500 29.88800 30.03800 1.000 38.50988 182 MET A C 1
ATOM 1127 O O . MET A 1 143 ? 20.47300 29.63400 28.86100 1.000 34.44097 182 MET A O 1
ATOM 1132 N N . GLU A 1 144 ? 19.18300 29.27200 30.67000 1.000 39.47052 183 GLU A N 1
ATOM 1133 C CA . GLU A 1 144 ? 18.30800 28.37800 29.92300 1.000 33.54086 183 GLU A CA 1
ATOM 1134 C C . GLU A 1 144 ? 17.54200 29.14500 28.85800 1.000 37.13077 183 GLU A C 1
ATOM 1135 O O . GLU A 1 144 ? 17.38900 28.66800 27.72800 1.000 36.45963 183 GLU A O 1
ATOM 1141 N N . GLU A 1 145 ? 17.09000 30.35700 29.18000 1.000 36.48595 184 GLU A N 1
ATOM 1142 C CA . GLU A 1 145 ? 16.40800 31.15300 28.16900 1.000 40.73120 184 GLU A CA 1
ATOM 1143 C C . GLU A 1 145 ? 17.37300 31.57500 27.06600 1.000 38.63095 184 GLU A C 1
ATOM 1144 O O . GLU A 1 145 ? 17.02800 31.53600 25.87500 1.000 32.67760 184 GLU A O 1
ATOM 1150 N N . LEU A 1 146 ? 18.58100 31.98700 27.45600 1.000 33.68825 185 LEU A N 1
ATOM 1151 C CA . LEU A 1 146 ? 19.64900 32.27300 26.50300 1.000 34.87523 185 LEU A CA 1
ATOM 1152 C C . LEU A 1 146 ? 19.89700 31.09400 25.56400 1.000 32.87763 185 LEU A C 1
ATOM 1153 O O . LEU A 1 146 ? 20.05900 31.27500 24.35100 1.000 30.82738 185 LEU A O 1
ATOM 1158 N N . ASP A 1 147 ? 19.91300 29.87400 26.11000 1.000 28.70081 186 ASP A N 1
ATOM 1159 C CA . ASP A 1 147 ? 20.16400 28.68400 25.30000 1.000 32.45389 186 ASP A CA 1
ATOM 1160 C C . ASP A 1 147 ? 19.04000 28.44100 24.29300 1.000 36.83863 186 ASP A C 1
ATOM 1161 O O . ASP A 1 147 ? 19.30200 28.13900 23.12100 1.000 33.23293 186 ASP A O 1
ATOM 1166 N N . ARG A 1 148 ? 17.78200 28.55700 24.73500 1.000 34.57257 187 ARG A N 1
ATOM 1167 C CA . ARG A 1 148 ? 16.65400 28.43400 23.81600 1.000 35.00420 187 ARG A CA 1
ATOM 1168 C C . ARG A 1 148 ? 16.73000 29.48500 22.71900 1.000 35.00946 187 ARG A C 1
ATOM 1169 O O . ARG A 1 148 ? 16.49300 29.18300 21.54100 1.000 34.04619 187 ARG A O 1
ATOM 1177 N N . TRP A 1 149 ? 17.02300 30.73600 23.09700 1.000 32.31440 188 TRP A N 1
ATOM 1178 C CA . TRP A 1 149 ? 17.15200 31.81400 22.12100 1.000 35.84377 188 TRP A CA 1
ATOM 1179 C C . TRP A 1 149 ? 18.23100 31.50500 21.08700 1.000 30.57735 188 TRP A C 1
ATOM 1180 O O . TRP A 1 149 ? 18.03700 31.73400 19.88700 1.000 30.88528 188 TRP A O 1
ATOM 1191 N N . ALA A 1 150 ? 19.38100 30.99700 21.53800 1.000 27.27432 189 ALA A N 1
ATOM 1192 C CA . ALA A 1 150 ? 20.47000 30.66900 20.61300 1.000 28.75871 189 ALA A CA 1
ATOM 1193 C C . ALA A 1 150 ? 20.05200 29.56200 19.65300 1.000 30.22731 189 ALA A C 1
ATOM 1194 O O . ALA A 1 150 ? 20.22400 29.67800 18.43200 1.000 26.95060 189 ALA A O 1
ATOM 1196 N N . ALA A 1 151 ? 19.47600 28.48100 20.19700 1.000 33.17766 190 ALA A N 1
ATOM 1197 C CA . ALA A 1 151 ? 19.08600 27.35400 19.36200 1.000 30.85633 190 ALA A CA 1
ATOM 1198 C C . ALA A 1 151 ? 18.06100 27.78300 18.32500 1.000 30.10098 190 ALA A C 1
ATOM 1199 O O . ALA A 1 151 ? 18.15100 27.39900 17.15600 1.000 28.71397 190 ALA A O 1
ATOM 1201 N N . ARG A 1 152 ? 17.10100 28.61800 18.73000 1.000 32.74077 191 ARG A N 1
ATOM 1202 C CA . ARG A 1 152 ? 16.08300 29.08500 17.79800 1.000 34.28832 191 ARG A CA 1
ATOM 1203 C C . ARG A 1 152 ? 16.68200 29.99300 16.73100 1.000 30.86159 191 ARG A C 1
ATOM 1204 O O . ARG A 1 152 ? 16.37300 29.84500 15.53900 1.000 29.18245 191 ARG A O 1
ATOM 1212 N N . SER A 1 153 ? 17.54100 30.93600 17.13200 1.000 29.75620 192 SER A N 1
ATOM 1213 C CA . SER A 1 153 ? 18.16500 31.83300 16.16000 1.000 32.15122 192 SER A CA 1
ATOM 1214 C C . SER A 1 153 ? 19.06000 31.06200 15.19900 1.000 27.34802 192 SER A C 1
ATOM 1215 O O . SER A 1 153 ? 18.98200 31.23400 13.97500 1.000 26.42422 192 SER A O 1
ATOM 1218 N N . LEU A 1 154 ? 19.91500 30.20100 15.73900 1.000 24.37661 193 LEU A N 1
ATOM 1219 C CA . LEU A 1 154 ? 20.83800 29.47000 14.88700 1.000 24.22922 193 LEU A CA 1
ATOM 1220 C C . LEU A 1 154 ? 20.11000 28.47800 13.99800 1.000 28.44025 193 LEU A C 1
ATOM 1221 O O . LEU A 1 154 ? 20.62400 28.12300 12.93400 1.000 28.75608 193 LEU A O 1
ATOM 1226 N N . SER A 1 155 ? 18.89600 28.07400 14.38100 1.000 29.51670 194 SER A N 1
ATOM 1227 C CA . SER A 1 155 ? 18.10200 27.18000 13.54700 1.000 28.10600 194 SER A CA 1
ATOM 1228 C C . SER A 1 155 ? 17.59400 27.84300 12.27800 1.000 28.52710 194 SER A C 1
ATOM 1229 O O . SER A 1 155 ? 17.14700 27.13500 11.37100 1.000 26.89007 194 SER A O 1
ATOM 1232 N N . THR A 1 156 ? 17.64700 29.17300 12.19200 1.000 28.24549 195 THR A N 1
ATOM 1233 C CA . THR A 1 156 ? 17.19900 29.87400 10.99200 1.000 35.58585 195 THR A CA 1
ATOM 1234 C C . THR A 1 156 ? 18.27600 29.92100 9.90600 1.000 31.70117 195 THR A C 1
ATOM 1235 O O . THR A 1 156 ? 17.97900 30.28600 8.76100 1.000 28.80082 195 THR A O 1
ATOM 1239 N N . ILE A 1 157 ? 19.51600 29.58500 10.24000 1.000 30.35101 196 ILE A N 1
ATOM 1240 C CA . ILE A 1 157 ? 20.57300 29.45600 9.24100 1.000 27.09535 196 ILE A CA 1
ATOM 1241 C C . ILE A 1 157 ? 20.17000 28.37400 8.25000 1.000 27.84808 196 ILE A C 1
ATOM 1242 O O . ILE A 1 157 ? 19.96600 27.22500 8.66600 1.000 28.79556 196 ILE A O 1
ATOM 1247 N N . PRO A 1 158 ? 20.04600 28.67800 6.95200 1.000 29.72988 197 PRO A N 1
ATOM 1248 C CA . PRO A 1 158 ? 19.77800 27.62000 5.97100 1.000 30.06676 197 PRO A CA 1
ATOM 1249 C C . PRO A 1 158 ? 20.76200 26.47200 6.13300 1.000 26.97692 197 PRO A C 1
ATOM 1250 O O . PRO A 1 158 ? 21.96400 26.68400 6.30300 1.000 26.94534 197 PRO A O 1
ATOM 1254 N N . GLU A 1 159 ? 20.23700 25.24700 6.08600 1.000 23.70811 198 GLU A N 1
ATOM 1255 C CA . GLU A 1 159 ? 21.07100 24.06500 6.27700 1.000 26.35842 198 GLU A CA 1
ATOM 1256 C C . GLU A 1 159 ? 22.26400 24.03900 5.31700 1.000 29.04296 198 GLU A C 1
ATOM 1257 O O . GLU A 1 159 ? 23.34600 23.56800 5.68300 1.000 23.42123 198 GLU A O 1
ATOM 1263 N N . LYS A 1 160 ? 22.08600 24.51700 4.08000 1.000 21.24202 199 LYS A N 1
ATOM 1264 C CA . LYS A 1 160 ? 23.20900 24.55900 3.14000 1.000 28.51131 199 LYS A CA 1
ATOM 1265 C C . LYS A 1 160 ? 24.34100 25.48600 3.60300 1.000 25.20829 199 LYS A C 1
ATOM 1266 O O . LYS A 1 160 ? 25.44400 25.41600 3.04500 1.000 22.20529 199 LYS A O 1
ATOM 1272 N N . ASN A 1 161 ? 24.10700 26.34700 4.58900 1.000 21.85525 200 ASN A N 1
ATOM 1273 C CA . ASN A 1 161 ? 25.12000 27.28700 5.05900 1.000 25.37936 200 ASN A CA 1
ATOM 1274 C C . ASN A 1 161 ? 25.70300 26.93100 6.42400 1.000 23.22384 200 ASN A C 1
ATOM 1275 O O . ASN A 1 161 ? 26.53400 27.69500 6.93500 1.000 22.13423 200 ASN A O 1
ATOM 1280 N N . ARG A 1 162 ? 25.29900 25.80100 7.02300 1.000 23.18436 201 ARG A N 1
ATOM 1281 C CA . ARG A 1 162 ? 25.67400 25.45100 8.40100 1.000 24.07920 201 ARG A CA 1
ATOM 1282 C C . ARG A 1 162 ? 27.06800 24.82600 8.41400 1.000 24.24501 201 ARG A C 1
ATOM 1283 O O . ARG A 1 162 ? 27.26400 23.63600 8.67100 1.000 21.81577 201 ARG A O 1
ATOM 1291 N N . TYR A 1 163 ? 28.05300 25.66600 8.11400 1.000 21.57101 202 TYR A N 1
ATOM 1292 C CA . TYR A 1 163 ? 29.44800 25.24700 7.99100 1.000 17.99953 202 TYR A CA 1
ATOM 1293 C C . TYR A 1 163 ? 30.25000 26.41400 8.53600 1.000 19.62077 202 TYR A C 1
ATOM 1294 O O . TYR A 1 163 ? 30.22600 27.50600 7.94500 1.000 21.02094 202 TYR A O 1
ATOM 1303 N N . LEU A 1 164 ? 30.89600 26.19900 9.68400 1.000 17.78634 203 LEU A N 1
ATOM 1304 C CA . LEU A 1 164 ? 31.47400 27.26400 10.49900 1.000 20.46561 203 LEU A CA 1
ATOM 1305 C C . LEU A 1 164 ? 32.99900 27.23000 10.40200 1.000 19.40233 203 LEU A C 1
ATOM 1306 O O . LEU A 1 164 ? 33.65000 26.35200 10.98700 1.000 19.68657 203 LEU A O 1
ATOM 1311 N N . VAL A 1 165 ? 33.56600 28.19900 9.68800 1.000 19.39180 204 VAL A N 1
ATOM 1312 C CA . VAL A 1 165 ? 35.01200 28.28300 9.49000 1.000 19.30758 204 VAL A CA 1
ATOM 1313 C C . VAL A 1 165 ? 35.54700 29.37400 10.41200 1.000 20.83145 204 VAL A C 1
ATOM 1314 O O . VAL A 1 165 ? 35.20500 30.55000 10.25300 1.000 21.64207 204 VAL A O 1
ATOM 1318 N N . THR A 1 166 ? 36.38600 29.00000 11.37200 1.000 18.81015 205 THR A N 1
ATOM 1319 C CA . THR A 1 166 ? 36.91100 29.94700 12.34700 1.000 19.96555 205 THR A CA 1
ATOM 1320 C C . THR A 1 166 ? 38.43500 29.89100 12.40100 1.000 19.26547 205 THR A C 1
ATOM 1321 O O . THR A 1 166 ? 39.07800 29.10400 11.70500 1.000 22.87116 205 THR A O 1
ATOM 1325 N N .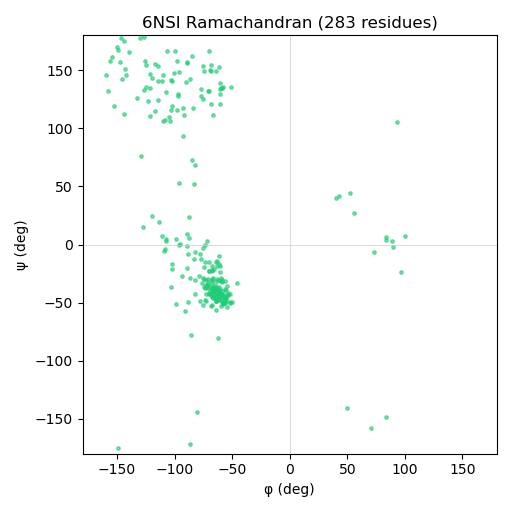 GLY A 1 167 ? 38.99800 30.76000 13.25500 1.000 20.93935 206 GLY A N 1
ATOM 1326 C CA . GLY A 1 167 ? 40.44400 30.86800 13.36000 1.000 21.35782 206 GLY A CA 1
ATOM 1327 C C . GLY A 1 167 ? 41.08600 29.63400 13.97100 1.000 28.26128 206 GLY A C 1
ATOM 1328 O O . GLY A 1 167 ? 42.04500 29.08500 13.41200 1.000 16.67832 206 GLY A O 1
ATOM 1329 N N . HIS A 1 168 ? 40.60800 29.21500 15.15700 1.000 19.36548 207 HIS A N 1
ATOM 1330 C CA . HIS A 1 168 ? 40.99800 27.92800 15.72400 1.000 19.99713 207 HIS A CA 1
ATOM 1331 C C . HIS A 1 168 ? 39.75000 27.17000 16.15100 1.000 21.18149 207 HIS A C 1
ATOM 1332 O O . HIS A 1 168 ? 38.62400 27.65300 16.00800 1.000 19.66815 207 HIS A O 1
ATOM 1339 N N . ASN A 1 169 ? 39.98300 25.95700 16.64900 1.000 22.65535 208 ASN A N 1
ATOM 1340 C CA . ASN A 1 169 ? 38.92800 24.99500 16.97300 1.000 26.65320 208 ASN A CA 1
ATOM 1341 C C . ASN A 1 169 ? 38.39900 25.26800 18.38500 1.000 21.27360 208 ASN A C 1
ATOM 1342 O O . ASN A 1 169 ? 38.64400 24.53300 19.33700 1.000 20.38402 208 ASN A O 1
ATOM 1347 N N . ALA A 1 170 ? 37.64800 26.36200 18.49500 1.000 21.19728 209 ALA A N 1
ATOM 1348 C CA . ALA A 1 170 ? 37.02600 26.76600 19.74500 1.000 21.01041 209 ALA A CA 1
ATOM 1349 C C . ALA A 1 170 ? 35.51300 26.59500 19.74100 1.000 19.82080 209 ALA A C 1
ATOM 1350 O O . ALA A 1 170 ? 34.88400 26.80300 20.78300 1.000 20.99462 209 ALA A O 1
ATOM 1352 N N . PHE A 1 171 ? 34.91300 26.21600 18.61100 1.000 22.95802 210 PHE A N 1
ATOM 1353 C CA . PHE A 1 171 ? 33.46000 26.16200 18.49900 1.000 21.86841 210 PHE A CA 1
ATOM 1354 C C . PHE A 1 171 ? 32.94100 24.75800 18.18100 1.000 23.10014 210 PHE A C 1
ATOM 1355 O O . PHE A 1 171 ? 31.83800 24.60500 17.63800 1.000 20.44719 210 PHE A O 1
ATOM 1363 N N . SER A 1 172 ? 33.70100 23.71600 18.53400 1.000 18.74962 211 SER A N 1
ATOM 1364 C CA . SER A 1 172 ? 33.20100 22.36500 18.28300 1.000 21.22360 211 SER A CA 1
ATOM 1365 C C . SER A 1 172 ? 31.95100 22.05800 19.10900 1.000 26.42422 211 SER A C 1
ATOM 1366 O O . SER A 1 172 ? 30.99700 21.45500 18.59700 1.000 25.67676 211 SER A O 1
ATOM 1369 N N . TYR A 1 173 ? 31.93300 22.43700 20.39300 1.000 26.72426 212 TYR A N 1
ATOM 1370 C CA . TYR A 1 173 ? 30.73200 22.19600 21.20000 1.000 24.66612 212 TYR A CA 1
ATOM 1371 C C . TYR A 1 173 ? 29.54500 22.99600 20.67600 1.000 27.62700 212 TYR A C 1
ATOM 1372 O O . TYR A 1 173 ? 28.42600 22.47700 20.56800 1.000 24.98721 212 TYR A O 1
ATOM 1381 N N . PHE A 1 174 ? 29.77500 24.28000 20.39400 1.000 21.73682 213 PHE A N 1
ATOM 1382 C CA . PHE A 1 174 ? 28.78600 25.14600 19.76700 1.000 23.57388 213 PHE A CA 1
ATOM 1383 C C . PHE A 1 174 ? 28.19400 24.49400 18.52100 1.000 26.29526 213 PHE A C 1
ATOM 1384 O O . PHE A 1 174 ? 26.96900 24.45700 18.33100 1.000 22.85800 213 PHE A O 1
ATOM 1392 N N . THR A 1 175 ? 29.06800 23.99300 17.64700 1.000 21.29203 214 THR A N 1
ATOM 1393 C CA . THR A 1 175 ? 28.64400 23.43900 16.36700 1.000 18.07059 214 THR A CA 1
ATOM 1394 C C . THR A 1 175 ? 27.82200 22.16900 16.55800 1.000 25.67676 214 THR A C 1
ATOM 1395 O O . THR A 1 175 ? 26.81000 21.96100 15.87800 1.000 23.77127 214 THR A O 1
ATOM 1399 N N . ARG A 1 176 ? 28.27900 21.29200 17.45100 1.000 23.18436 215 ARG A N 1
ATOM 1400 C CA . ARG A 1 176 ? 27.57100 20.04500 17.73100 1.000 28.47710 215 ARG A CA 1
ATOM 1401 C C . ARG A 1 176 ? 26.17500 20.31300 18.30200 1.000 27.09535 215 ARG A C 1
ATOM 1402 O O . ARG A 1 176 ? 25.20200 19.64500 17.92600 1.000 29.86674 215 ARG A O 1
ATOM 1410 N N . ARG A 1 177 ? 26.05200 21.29800 19.20100 1.000 25.80309 216 ARG A N 1
ATOM 1411 C CA . ARG A 1 177 ? 24.75400 21.60100 19.79700 1.000 28.15601 216 ARG A CA 1
ATOM 1412 C C . ARG A 1 177 ? 23.83300 22.34200 18.83300 1.000 34.10935 216 ARG A C 1
ATOM 1413 O O . ARG A 1 177 ? 22.68400 21.93700 18.63700 1.000 29.60092 216 ARG A O 1
ATOM 1421 N N . TYR A 1 178 ? 24.30800 23.44500 18.24300 1.000 27.75070 217 TYR A N 1
ATOM 1422 C CA . TYR A 1 178 ? 23.42200 24.42100 17.61100 1.000 22.97644 217 TYR A CA 1
ATOM 1423 C C . TYR A 1 178 ? 23.36400 24.33400 16.10000 1.000 22.26320 217 TYR A C 1
ATOM 1424 O O . TYR A 1 178 ? 22.43300 24.88500 15.50500 1.000 23.82917 217 TYR A O 1
ATOM 1433 N N . LEU A 1 179 ? 24.36100 23.73600 15.46300 1.000 22.32110 218 LEU A N 1
ATOM 1434 C CA . LEU A 1 179 ? 24.44900 23.73800 14.01200 1.000 23.97393 218 LEU A CA 1
ATOM 1435 C C . LEU A 1 179 ? 24.15600 22.37400 13.41200 1.000 26.90059 218 LEU A C 1
ATOM 1436 O O . LEU A 1 179 ? 24.11400 22.24400 12.17800 1.000 26.45580 218 LEU A O 1
ATOM 1441 N N . SER A 1 180 ? 23.94300 21.35900 14.24500 1.000 26.30052 219 SER A N 1
ATOM 1442 C CA . SER A 1 180 ? 23.88000 19.98000 13.79600 1.000 30.56682 219 SER A CA 1
ATOM 1443 C C . SER A 1 180 ? 22.57200 19.33700 14.22100 1.000 29.77725 219 SER A C 1
ATOM 1444 O O . SER A 1 180 ? 21.97300 19.71900 15.22700 1.000 30.31416 219 SER A O 1
ATOM 1447 N N . SER A 1 181 ? 22.17000 18.33000 13.45900 1.000 32.38283 220 SER A N 1
ATOM 1448 C CA . SER A 1 181 ? 20.96100 17.56000 13.70500 1.000 39.43104 220 SER A CA 1
ATOM 1449 C C . SER A 1 181 ? 21.22300 16.43800 14.70300 1.000 43.14465 220 SER A C 1
ATOM 1450 O O . SER A 1 181 ? 22.36900 16.04300 14.95000 1.000 36.24908 220 SER A O 1
ATOM 1453 N N . ASP A 1 182 ? 20.12800 15.91400 15.26500 1.000 41.41549 221 ASP A N 1
ATOM 1454 C CA . ASP A 1 182 ? 20.21900 14.73700 16.12100 1.000 43.96580 221 ASP A CA 1
ATOM 1455 C C . ASP A 1 182 ? 20.94200 13.59900 15.41100 1.000 37.52555 221 ASP A C 1
ATOM 1456 O O . ASP A 1 182 ? 21.76800 12.90600 16.01600 1.000 45.47914 221 ASP A O 1
ATOM 1461 N N . ALA A 1 183 ? 20.64800 13.39900 14.12200 1.000 40.62856 222 ALA A N 1
ATOM 1462 C CA . ALA A 1 183 ? 21.29200 12.32500 13.37200 1.000 38.38618 222 ALA A CA 1
ATOM 1463 C C . ALA A 1 183 ? 22.78400 12.57600 13.23000 1.000 43.68945 222 ALA A C 1
ATOM 1464 O O . ALA A 1 183 ? 23.59300 11.64700 13.34200 1.000 38.09930 222 ALA A O 1
ATOM 1466 N N . GLU A 1 184 ? 23.16600 13.82700 12.96600 1.000 44.28426 223 GLU A N 1
ATOM 1467 C CA . GLU A 1 184 ? 24.58100 14.16300 12.90500 1.000 40.34168 223 GLU A CA 1
ATOM 1468 C C . GLU A 1 184 ? 25.23600 14.03900 14.27900 1.000 38.83624 223 GLU A C 1
ATOM 1469 O O . GLU A 1 184 ? 26.40100 13.63200 14.38600 1.000 38.42040 223 GLU A O 1
ATOM 1475 N N . ARG A 1 185 ? 24.49700 14.36100 15.33900 1.000 38.93362 224 ARG A N 1
ATOM 1476 C CA . ARG A 1 185 ? 25.01700 14.18600 16.68900 1.000 38.39145 224 ARG A CA 1
ATOM 1477 C C . ARG A 1 185 ? 25.31200 12.71700 16.98100 1.000 49.02956 224 ARG A C 1
ATOM 1478 O O . ARG A 1 185 ? 26.38400 12.37900 17.49200 1.000 45.32386 224 ARG A O 1
ATOM 1486 N N . VAL A 1 186 ? 24.37800 11.81800 16.65800 1.000 43.54996 225 VAL A N 1
ATOM 1487 C CA . VAL A 1 186 ? 24.60600 10.41600 17.01200 1.000 43.68419 225 VAL A CA 1
ATOM 1488 C C . VAL A 1 186 ? 25.66700 9.79100 16.10300 1.000 40.67330 225 VAL A C 1
ATOM 1489 O O . VAL A 1 186 ? 26.49600 8.99600 16.55700 1.000 40.43380 225 VAL A O 1
ATOM 1493 N N . SER A 1 187 ? 25.67500 10.15000 14.81300 1.000 40.01532 226 SER A N 1
ATOM 1494 C CA . SER A 1 187 ? 26.65200 9.57100 13.89400 1.000 46.96353 226 SER A CA 1
ATOM 1495 C C . SER A 1 187 ? 28.04800 10.14400 14.10800 1.000 50.73766 226 SER A C 1
ATOM 1496 O O . SER A 1 187 ? 29.04700 9.45800 13.85700 1.000 49.61384 226 SER A O 1
ATOM 1499 N N . GLY A 1 188 ? 28.14300 11.38600 14.56700 1.000 48.44528 227 GLY A N 1
ATOM 1500 C CA . GLY A 1 188 ? 29.40700 12.08500 14.54700 1.000 40.12060 227 GLY A CA 1
ATOM 1501 C C . GLY A 1 188 ? 29.67200 12.87100 13.27800 1.000 46.36345 227 GLY A C 1
ATOM 1502 O O . GLY A 1 188 ? 30.71600 13.54500 13.18600 1.000 37.93876 227 GLY A O 1
ATOM 1503 N N . GLU A 1 189 ? 28.76300 12.82700 12.29900 1.000 40.29167 228 GLU A N 1
ATOM 1504 C CA . GLU A 1 189 ? 28.96200 13.63800 11.10400 1.000 46.11869 228 GLU A CA 1
ATOM 1505 C C . GLU A 1 189 ? 28.70700 15.12100 11.34600 1.000 31.95383 228 GLU A C 1
ATOM 1506 O O . GLU A 1 189 ? 28.83000 15.90600 10.40300 1.000 32.66971 228 GLU A O 1
ATOM 1512 N N . TRP A 1 190 ? 28.34200 15.50800 12.57300 1.000 31.70907 229 TRP A N 1
ATOM 1513 C CA . TRP A 1 190 ? 28.31400 16.91500 12.93900 1.000 29.55618 229 TRP A CA 1
ATOM 1514 C C . TRP A 1 190 ? 29.66900 17.57300 12.70900 1.000 28.20338 229 TRP A C 1
ATOM 1515 O O . TRP A 1 190 ? 29.73200 18.76500 12.39600 1.000 24.23448 229 TRP A O 1
ATOM 1526 N N . ARG A 1 191 ? 30.75600 16.80800 12.85200 1.000 29.62987 230 ARG A N 1
ATOM 1527 C CA . ARG A 1 191 ? 32.10500 17.34700 12.69300 1.000 30.10887 230 ARG A CA 1
ATOM 1528 C C . ARG A 1 191 ? 32.34300 17.91200 11.29900 1.000 27.35591 230 ARG A C 1
ATOM 1529 O O . ARG A 1 191 ? 33.19900 18.78300 11.13400 1.000 29.50617 230 ARG A O 1
ATOM 1537 N N . SER A 1 192 ? 31.58800 17.46400 10.29300 1.000 25.23987 231 SER A N 1
ATOM 1538 C CA . SER A 1 192 ? 31.69500 18.09500 8.97700 1.000 29.52196 231 SER A CA 1
ATOM 1539 C C . SER A 1 192 ? 31.31700 19.57700 9.00700 1.000 24.71086 231 SER A C 1
ATOM 1540 O O . SER A 1 192 ? 31.67500 20.32400 8.08200 1.000 23.26332 231 SER A O 1
ATOM 1543 N N . ARG A 1 193 ? 30.62700 20.03300 10.05500 1.000 21.43152 232 ARG A N 1
ATOM 1544 C CA . ARG A 1 193 ? 30.06600 21.38200 10.08100 1.000 21.84999 232 ARG A CA 1
ATOM 1545 C C . ARG A 1 193 ? 30.99400 22.46800 10.63600 1.000 19.61551 232 ARG A C 1
ATOM 1546 O O . ARG A 1 193 ? 30.59800 23.64200 10.65400 1.000 17.64422 232 ARG A O 1
ATOM 1554 N N . CYS A 1 194 ? 32.20700 22.14600 11.07900 1.000 20.72354 233 CYS A N 1
ATOM 1555 C CA . CYS A 1 194 ? 33.12800 23.20400 11.48700 1.000 16.87044 233 CYS A CA 1
ATOM 1556 C C . CYS A 1 194 ? 34.55500 22.82700 11.09300 1.000 22.84484 233 CYS A C 1
ATOM 1557 O O . CYS A 1 194 ? 34.91100 21.64400 11.03100 1.000 21.91315 233 CYS A O 1
ATOM 1560 N N . ILE A 1 195 ? 35.37600 23.84400 10.83100 1.000 18.63118 234 ILE A N 1
ATOM 1561 C CA . ILE A 1 195 ? 36.78800 23.63300 10.48700 1.000 21.03936 234 ILE A CA 1
ATOM 1562 C C . ILE A 1 195 ? 37.56100 24.90100 10.82800 1.000 20.93672 234 ILE A C 1
ATOM 1563 O O . ILE A 1 195 ? 36.99500 25.99600 10.91000 1.000 17.12574 234 ILE A O 1
ATOM 1568 N N . SER A 1 196 ? 38.87400 24.75500 11.02500 1.000 20.96041 235 SER A N 1
ATOM 1569 C CA . SER A 1 196 ? 39.73900 25.88000 11.34600 1.000 17.72581 235 SER A CA 1
ATOM 1570 C C . SER A 1 196 ? 41.16000 25.47400 11.00900 1.000 21.47626 235 SER A C 1
ATOM 1571 O O . SER A 1 196 ? 41.50300 24.28800 11.12300 1.000 20.21821 235 SER A O 1
ATOM 1574 N N . PRO A 1 197 ? 41.99700 26.40400 10.54800 1.000 20.22348 236 PRO A N 1
ATOM 1575 C CA . PRO A 1 197 ? 43.38700 26.03300 10.21100 1.000 20.85250 236 PRO A CA 1
ATOM 1576 C C . PRO A 1 197 ? 44.22000 25.73100 11.44300 1.000 24.01341 236 PRO A C 1
ATOM 1577 O O . PRO A 1 197 ? 45.14800 24.91800 11.38200 1.000 28.14811 236 PRO A O 1
ATOM 1581 N N . GLU A 1 198 ? 43.90300 26.35500 12.56500 1.000 23.10014 237 GLU A N 1
ATOM 1582 C CA . GLU A 1 198 ? 44.54700 26.08800 13.84300 1.000 23.15014 237 GLU A CA 1
ATOM 1583 C C . GLU A 1 198 ? 43.70800 25.10200 14.65500 1.000 33.30926 237 GLU A C 1
ATOM 1584 O O . GLU A 1 198 ? 42.47800 25.09000 14.56000 1.000 26.49528 237 GLU A O 1
ATOM 1590 N N . GLY A 1 199 ? 44.38200 24.27800 15.47000 1.000 38.47830 238 GLY A N 1
ATOM 1591 C CA . GLY A 1 199 ? 43.71700 23.28200 16.29200 1.000 30.47734 238 GLY A CA 1
ATOM 1592 C C . GLY A 1 199 ? 43.13200 23.84800 17.57200 1.000 28.68502 238 GLY A C 1
ATOM 1593 O O . GLY A 1 199 ? 42.67100 24.99400 17.62100 1.000 24.93720 238 GLY A O 1
ATOM 1594 N N . LEU A 1 200 ? 43.16300 23.10300 18.67600 1.000 26.82953 239 LEU A N 1
ATOM 1595 C CA . LEU A 1 200 ? 42.55600 23.55700 19.97000 1.000 30.82738 239 LEU A CA 1
ATOM 1596 C C . LEU A 1 200 ? 43.30000 24.71700 20.67100 1.000 29.73778 239 LEU A C 1
ATOM 1597 O O . LEU A 1 200 ? 42.66600 25.44100 21.40200 1.000 29.29035 239 LEU A O 1
ATOM 1602 N N . SER A 1 201 ? 44.57800 24.90500 20.37200 1.000 33.21714 240 SER A N 1
ATOM 1603 C CA . SER A 1 201 ? 45.59500 25.76100 20.95600 1.000 40.38379 240 SER A CA 1
ATOM 1604 C C . SER A 1 201 ? 46.17600 26.68500 19.89000 1.000 36.49385 240 SER A C 1
ATOM 1605 O O . SER A 1 201 ? 46.51800 26.22100 18.79300 1.000 30.18520 240 SER A O 1
ATOM 1608 N N . PRO A 1 202 ? 46.10500 27.89100 20.14900 1.000 37.49134 241 PRO A N 1
ATOM 1609 C CA . PRO A 1 202 ? 46.75800 28.80300 19.19200 1.000 41.80501 241 PRO A CA 1
ATOM 1610 C C . PRO A 1 202 ? 48.26300 28.62200 19.10200 1.000 50.85347 241 PRO A C 1
ATOM 1611 O O . PRO A 1 202 ? 48.86700 29.12300 18.14300 1.000 48.20315 241 PRO A O 1
ATOM 1615 N N . GLU A 1 203 ? 48.88700 27.92100 20.05500 1.000 41.21284 242 GLU A N 1
ATOM 1616 C CA . GLU A 1 203 ? 50.34600 27.84100 20.08200 1.000 56.45414 242 GLU A CA 1
ATOM 1617 C C . GLU A 1 203 ? 50.92500 26.93000 19.00100 1.000 58.98076 242 GLU A C 1
ATOM 1618 O O . GLU A 1 203 ? 52.11400 27.06000 18.67600 1.000 54.17228 242 GLU A O 1
ATOM 1624 N N . ALA A 1 204 ? 50.12300 26.02800 18.42900 1.000 53.60116 243 ALA A N 1
ATOM 1625 C CA . ALA A 1 204 ? 50.62500 25.13400 17.39200 1.000 47.53465 243 ALA A CA 1
ATOM 1626 C C . ALA A 1 204 ? 50.92400 25.89900 16.10100 1.000 53.83540 243 ALA A C 1
ATOM 1627 O O . ALA A 1 204 ? 50.30000 26.92000 15.79500 1.000 43.63418 243 ALA A O 1
ATOM 1629 N N . GLN A 1 205 ? 51.89900 25.39100 15.34400 1.000 54.13807 244 GLN A N 1
ATOM 1630 C CA . GLN A 1 205 ? 52.28100 25.98500 14.06700 1.000 50.66660 244 GLN A CA 1
ATOM 1631 C C . GLN A 1 205 ? 51.26500 25.62800 12.98600 1.000 45.88971 244 GLN A C 1
ATOM 1632 O O . GLN A 1 205 ? 50.87800 24.46300 12.85500 1.000 48.60583 244 GLN A O 1
ATOM 1638 N N . ILE A 1 206 ? 50.85300 26.62000 12.19300 1.000 44.17635 245 ILE A N 1
ATOM 1639 C CA . ILE A 1 206 ? 49.90600 26.41300 11.09400 1.000 38.97046 245 ILE A CA 1
ATOM 1640 C C . ILE A 1 206 ? 50.67600 26.26500 9.78700 1.000 42.58142 245 ILE A C 1
ATOM 1641 O O . ILE A 1 206 ? 51.49000 27.13000 9.43400 1.000 44.71589 245 ILE A O 1
ATOM 1646 N N . SER A 1 207 ? 50.39000 25.19600 9.04900 1.000 38.82044 246 SER A N 1
ATOM 1647 C CA . SER A 1 207 ? 51.16400 24.79900 7.88000 1.000 35.12790 246 SER A CA 1
ATOM 1648 C C . SER A 1 207 ? 50.39300 25.10000 6.59900 1.000 35.87272 246 SER A C 1
ATOM 1649 O O . SER A 1 207 ? 49.18700 25.36400 6.62000 1.000 31.27217 246 SER A O 1
ATOM 1652 N N . ILE A 1 208 ? 51.10300 25.03700 5.46700 1.000 27.65332 247 ILE A N 1
ATOM 1653 C CA . ILE A 1 208 ? 50.43700 25.15300 4.16800 1.000 33.56455 247 ILE A CA 1
ATOM 1654 C C . ILE A 1 208 ? 49.38300 24.06100 3.99600 1.000 27.29801 247 ILE A C 1
ATOM 1655 O O . ILE A 1 208 ? 48.37100 24.27200 3.32700 1.000 25.84520 247 ILE A O 1
ATOM 1660 N N . ARG A 1 209 ? 49.59700 22.89100 4.59800 1.000 26.17419 248 ARG A N 1
ATOM 1661 C CA . ARG A 1 209 ? 48.60800 21.81500 4.53900 1.000 30.94318 248 ARG A CA 1
ATOM 1662 C C . ARG A 1 209 ? 47.29900 22.21400 5.22900 1.000 29.91938 248 ARG A C 1
ATOM 1663 O O . ARG A 1 209 ? 46.20800 21.85700 4.76500 1.000 24.72928 248 ARG A O 1
ATOM 1671 N N . ASP A 1 210 ? 47.39800 22.94900 6.34300 1.000 25.73730 249 ASP A N 1
ATOM 1672 C CA . ASP A 1 210 ? 46.21800 23.44500 7.05400 1.000 32.00121 249 ASP A CA 1
ATOM 1673 C C . ASP A 1 210 ? 45.48500 24.50100 6.24500 1.000 29.85621 249 ASP A C 1
ATOM 1674 O O . ASP A 1 210 ? 44.24700 24.54700 6.25600 1.000 29.00348 249 ASP A O 1
ATOM 1679 N N . ILE A 1 211 ? 46.23700 25.40700 5.60400 1.000 24.40029 250 ILE A N 1
ATOM 1680 C CA . ILE A 1 211 ? 45.62500 26.36200 4.68600 1.000 25.27145 250 ILE A CA 1
ATOM 1681 C C . ILE A 1 211 ? 44.85500 25.60700 3.62100 1.000 26.79795 250 ILE A C 1
ATOM 1682 O O . ILE A 1 211 ? 43.67100 25.87100 3.37700 1.000 28.61659 250 ILE A O 1
ATOM 1687 N N . MET A 1 212 ? 45.51300 24.61800 3.00800 1.000 29.22192 251 MET A N 1
ATOM 1688 C CA . MET A 1 212 ? 44.91600 23.89300 1.89500 1.000 25.37146 251 MET A CA 1
ATOM 1689 C C . MET A 1 212 ? 43.68200 23.13200 2.34100 1.000 27.98230 251 MET A C 1
ATOM 1690 O O . MET A 1 212 ? 42.66000 23.12600 1.64200 1.000 25.42673 251 MET A O 1
ATOM 1695 N N . ARG A 1 213 ? 43.77400 22.46800 3.49400 1.000 27.23221 252 ARG A N 1
ATOM 1696 C CA . ARG A 1 213 ? 42.63500 21.76300 4.06900 1.000 29.08243 252 ARG A CA 1
ATOM 1697 C C . ARG A 1 213 ? 41.40700 22.67400 4.16500 1.000 27.21379 252 ARG A C 1
ATOM 1698 O O . ARG A 1 213 ? 40.31300 22.31500 3.71100 1.000 27.83492 252 ARG A O 1
ATOM 1706 N N . VAL A 1 214 ? 41.58200 23.88100 4.71400 1.000 28.29550 253 VAL A N 1
ATOM 1707 C CA . VAL A 1 214 ? 40.44100 24.78600 4.90000 1.000 27.70859 253 VAL A CA 1
ATOM 1708 C C . VAL A 1 214 ? 39.95700 25.34400 3.55700 1.000 31.13268 253 VAL A C 1
ATOM 1709 O O . VAL A 1 214 ? 38.74200 25.50200 3.33100 1.000 24.20290 253 VAL A O 1
ATOM 1713 N N . VAL A 1 215 ? 40.88700 25.62700 2.63500 1.000 23.03960 254 VAL A N 1
ATOM 1714 C CA . VAL A 1 215 ? 40.50100 26.10700 1.30300 1.000 22.69746 254 VAL A CA 1
ATOM 1715 C C . VAL A 1 215 ? 39.63300 25.07400 0.58000 1.000 26.80058 254 VAL A C 1
ATOM 1716 O O . VAL A 1 215 ? 38.59800 25.40600 -0.01800 1.000 26.27157 254 VAL A O 1
ATOM 1720 N N . GLU A 1 216 ? 40.03100 23.80100 0.62800 1.000 26.08207 255 GLU A N 1
ATOM 1721 C CA . GLU A 1 216 ? 39.23500 22.77100 -0.03700 1.000 28.23233 255 GLU A CA 1
ATOM 1722 C C . GLU A 1 216 ? 37.88100 22.58900 0.64700 1.000 30.22468 255 GLU A C 1
ATOM 1723 O O . GLU A 1 216 ? 36.85900 22.36300 -0.02200 1.000 26.06892 255 GLU A O 1
ATOM 1729 N N . TYR A 1 217 ? 37.85400 22.67800 1.97800 1.000 25.19249 256 TYR A N 1
ATOM 1730 C CA . TYR A 1 217 ? 36.58300 22.63800 2.70100 1.000 21.80525 256 TYR A CA 1
ATOM 1731 C C . TYR A 1 217 ? 35.67500 23.78300 2.27800 1.000 25.21618 256 TYR A C 1
ATOM 1732 O O . TYR A 1 217 ? 34.47200 23.58300 2.07400 1.000 25.95048 256 TYR A O 1
ATOM 1741 N N . ILE A 1 218 ? 36.22800 24.99400 2.16300 1.000 22.09739 257 ILE A N 1
ATOM 1742 C CA . ILE A 1 218 ? 35.42300 26.15100 1.76200 1.000 23.53703 257 ILE A CA 1
ATOM 1743 C C . ILE A 1 218 ? 34.81300 25.91700 0.38100 1.000 26.16893 257 ILE A C 1
ATOM 1744 O O . ILE A 1 218 ? 33.62500 26.17100 0.15400 1.000 25.39778 257 ILE A O 1
ATOM 1749 N N . SER A 1 219 ? 35.60100 25.39300 -0.55000 1.000 24.53189 258 SER A N 1
ATOM 1750 C CA . SER A 1 219 ? 35.07800 25.18800 -1.89200 1.000 31.03004 258 SER A CA 1
ATOM 1751 C C . SER A 1 219 ? 34.15300 23.97100 -1.96100 1.000 30.36943 258 SER A C 1
ATOM 1752 O O . SER A 1 219 ? 33.17000 23.99000 -2.71100 1.000 30.79580 258 SER A O 1
ATOM 1755 N N . ALA A 1 220 ? 34.41100 22.93200 -1.16400 1.000 26.72952 259 ALA A N 1
ATOM 1756 C CA . ALA A 1 220 ? 33.52800 21.77000 -1.17300 1.000 27.62963 259 ALA A CA 1
ATOM 1757 C C . ALA A 1 220 ? 32.15700 22.12200 -0.61700 1.000 35.11737 259 ALA A C 1
ATOM 1758 O O . ALA A 1 220 ? 31.13800 21.67100 -1.14500 1.000 29.34036 259 ALA A O 1
ATOM 1760 N N . ASN A 1 221 ? 32.11100 22.93200 0.44200 1.000 28.45604 260 ASN A N 1
ATOM 1761 C CA . ASN A 1 221 ? 30.85700 23.29000 1.09500 1.000 24.65559 260 ASN A CA 1
ATOM 1762 C C . ASN A 1 221 ? 30.31900 24.64500 0.66100 1.000 26.20841 260 ASN A C 1
ATOM 1763 O O . ASN A 1 221 ? 29.31000 25.09700 1.20900 1.000 26.58477 260 ASN A O 1
ATOM 1768 N N . ASP A 1 222 ? 30.96100 25.29500 -0.31000 1.000 24.91351 261 ASP A N 1
ATOM 1769 C CA . ASP A 1 222 ? 30.51100 26.59900 -0.80100 1.000 30.74053 261 ASP A CA 1
ATOM 1770 C C . ASP A 1 222 ? 30.33000 27.58700 0.34100 1.000 25.28461 261 ASP A C 1
ATOM 1771 O O . ASP A 1 222 ? 29.33200 28.30500 0.41500 1.000 22.98960 261 ASP A O 1
ATOM 1776 N N . VAL A 1 223 ? 31.30200 27.61000 1.25600 1.000 24.33186 262 VAL A N 1
ATOM 1777 C CA . VAL A 1 223 ? 31.28100 28.56700 2.34800 1.000 20.52088 262 VAL A CA 1
ATOM 1778 C C . VAL A 1 223 ? 31.55500 29.95900 1.78500 1.000 25.09248 262 VAL A C 1
ATOM 1779 O O . VAL A 1 223 ? 32.50800 30.15300 1.02200 1.000 26.01365 262 VAL A O 1
ATOM 1783 N N . GLU A 1 224 ? 30.73600 30.94700 2.16600 1.000 21.70523 263 GLU A N 1
ATOM 1784 C CA . GLU A 1 224 ? 30.91200 32.29000 1.63500 1.000 27.63752 263 GLU A CA 1
ATOM 1785 C C . GLU A 1 224 ? 31.59200 33.24200 2.60600 1.000 30.78790 263 GLU A C 1
ATOM 1786 O O . GLU A 1 224 ? 32.07900 34.29700 2.17900 1.000 28.96663 263 GLU A O 1
ATOM 1792 N N . VAL A 1 225 ? 31.64500 32.89300 3.89100 1.000 27.23484 264 VAL A N 1
ATOM 1793 C CA . VAL A 1 225 ? 32.19800 33.77000 4.90700 1.000 29.42721 264 VAL A CA 1
ATOM 1794 C C . VAL A 1 225 ? 32.96300 32.93200 5.92800 1.000 26.83743 264 VAL A C 1
ATOM 1795 O O . VAL A 1 225 ? 32.60200 31.78700 6.22600 1.000 25.95574 264 VAL A O 1
ATOM 1799 N N . VAL A 1 226 ? 34.04700 33.51300 6.45000 1.000 22.93959 265 VAL A N 1
ATOM 1800 C CA . VAL A 1 226 ? 34.85800 32.90700 7.49600 1.000 25.26882 265 VAL A CA 1
ATOM 1801 C C . VAL A 1 226 ? 34.95200 33.90600 8.64700 1.000 24.31607 265 VAL A C 1
ATOM 1802 O O . VAL A 1 226 ? 34.79100 35.11000 8.46100 1.000 25.76888 265 VAL A O 1
ATOM 1806 N N . PHE A 1 227 ? 35.24300 33.40400 9.84400 1.000 24.53978 266 PHE A N 1
ATOM 1807 C CA . PHE A 1 227 ? 35.13600 34.21100 11.05600 1.000 24.58189 266 PHE A CA 1
ATOM 1808 C C . PHE A 1 227 ? 36.49600 34.38900 11.73000 1.000 23.25016 266 PHE A C 1
ATOM 1809 O O . PHE A 1 227 ? 37.05400 33.43100 12.27300 1.000 21.03410 266 PHE A O 1
ATOM 1817 N N . LEU A 1 228 ? 36.97400 35.62800 11.76200 1.000 25.40305 267 LEU A N 1
ATOM 1818 C CA . LEU A 1 228 ? 38.10700 36.01300 12.59700 1.000 23.42123 267 LEU A CA 1
ATOM 1819 C C . LEU A 1 228 ? 37.72300 35.96200 14.06400 1.000 24.75034 267 LEU A C 1
ATOM 1820 O O . LEU A 1 228 ? 36.55600 36.12400 14.41700 1.000 22.53428 267 LEU A O 1
ATOM 1825 N N . GLU A 1 229 ? 38.73000 35.76400 14.92700 1.000 25.70045 268 GLU A N 1
ATOM 1826 C CA . GLU A 1 229 ? 38.54500 35.78500 16.37200 1.000 29.77989 268 GLU A CA 1
ATOM 1827 C C . GLU A 1 229 ? 39.39300 36.88400 16.98700 1.000 28.22180 268 GLU A C 1
ATOM 1828 O O . GLU A 1 229 ? 40.54200 37.10300 16.58700 1.000 26.92428 268 GLU A O 1
ATOM 1834 N N . ASP A 1 230 ? 38.81900 37.50600 18.00400 1.000 30.59577 269 ASP A N 1
ATOM 1835 C CA . ASP A 1 230 ? 39.50000 38.56700 18.77300 1.000 30.67473 269 ASP A CA 1
ATOM 1836 C C . ASP A 1 230 ? 40.73800 37.92500 19.37500 1.000 35.95431 269 ASP A C 1
ATOM 1837 O O . ASP A 1 230 ? 40.66100 36.78100 19.76400 1.000 31.81434 269 ASP A O 1
ATOM 1842 N N . THR A 1 231 ? 41.87900 38.59600 19.26800 1.000 34.54625 270 THR A N 1
ATOM 1843 C CA . THR A 1 231 ? 43.21400 38.23400 19.82900 1.000 39.73108 270 THR A CA 1
ATOM 1844 C C . THR A 1 231 ? 43.92200 37.06900 19.12300 1.000 44.58166 270 THR A C 1
ATOM 1845 O O . THR A 1 231 ? 45.06400 36.86000 19.44700 1.000 45.08435 270 THR A O 1
ATOM 1849 N N . LEU A 1 232 ? 43.29600 36.37000 18.17900 1.000 40.07323 271 LEU A N 1
ATOM 1850 C CA . LEU A 1 232 ? 43.97600 35.26100 17.47500 1.000 36.26224 271 LEU A CA 1
ATOM 1851 C C . LEU A 1 232 ? 44.63600 35.91300 16.26100 1.000 32.51179 271 LEU A C 1
ATOM 1852 O O . LEU A 1 232 ? 43.99500 36.72000 15.62400 1.000 33.98565 271 LEU A O 1
ATOM 1857 N N . ASN A 1 233 ? 45.85400 35.49400 15.93600 1.000 34.53046 272 ASN A N 1
ATOM 1858 C CA . ASN A 1 233 ? 46.57300 36.02900 14.75500 1.000 31.20901 272 ASN A CA 1
ATOM 1859 C C . ASN A 1 233 ? 45.70200 35.73500 13.53500 1.000 27.62173 272 ASN A C 1
ATOM 1860 O O . ASN A 1 233 ? 45.27800 34.63800 13.39100 1.000 34.29622 272 ASN A O 1
ATOM 1865 N N . GLN A 1 234 ? 45.53500 36.70600 12.66100 1.000 28.92978 273 GLN A N 1
ATOM 1866 C CA . GLN A 1 234 ? 44.63100 36.59600 11.52300 1.000 31.19848 273 GLN A CA 1
ATOM 1867 C C . GLN A 1 234 ? 45.30400 36.16100 10.22700 1.000 37.16761 273 GLN A C 1
ATOM 1868 O O . GLN A 1 234 ? 44.61000 36.02900 9.20600 1.000 30.57472 273 GLN A O 1
ATOM 1874 N N . ASP A 1 235 ? 46.62400 35.92200 10.24100 1.000 35.35687 274 ASP A N 1
ATOM 1875 C CA . ASP A 1 235 ? 47.34900 35.62000 9.00400 1.000 36.45963 274 ASP A CA 1
ATOM 1876 C C . ASP A 1 235 ? 46.72800 34.43400 8.26300 1.000 34.17778 274 ASP A C 1
ATOM 1877 O O . ASP A 1 235 ? 46.46100 34.51600 7.06300 1.000 29.28509 274 ASP A O 1
ATOM 1882 N N . ALA A 1 236 ? 46.45500 33.33100 8.97000 1.000 29.87990 275 ALA A N 1
ATOM 1883 C CA . ALA A 1 236 ? 46.02900 32.10500 8.29300 1.000 28.58501 275 ALA A CA 1
ATOM 1884 C C . ALA A 1 236 ? 44.68600 32.28800 7.57900 1.000 28.27971 275 ALA A C 1
ATOM 1885 O O . ALA A 1 236 ? 44.53700 31.92900 6.40300 1.000 28.16654 275 ALA A O 1
ATOM 1887 N N . LEU A 1 237 ? 43.68900 32.84200 8.26800 1.000 31.95120 276 LEU A N 1
ATOM 1888 C CA . LEU A 1 237 ? 42.40300 33.04700 7.60600 1.000 29.62724 276 LEU A CA 1
ATOM 1889 C C . LEU A 1 237 ? 42.53300 34.05200 6.46700 1.000 35.37793 276 LEU A C 1
ATOM 1890 O O . LEU A 1 237 ? 41.87500 33.91100 5.43300 1.000 29.20613 276 LEU A O 1
ATOM 1895 N N . ARG A 1 238 ? 43.38900 35.06800 6.62000 1.000 36.09643 277 ARG A N 1
ATOM 1896 C CA . ARG A 1 238 ? 43.54000 36.01700 5.52200 1.000 31.48272 277 ARG A CA 1
ATOM 1897 C C . ARG A 1 238 ? 44.16600 35.34900 4.30100 1.000 31.83013 277 ARG A C 1
ATOM 1898 O O . ARG A 1 238 ? 43.74900 35.62400 3.17000 1.000 28.49815 277 ARG A O 1
ATOM 1906 N N . LYS A 1 239 ? 45.13500 34.44100 4.51400 1.000 30.14309 278 LYS A N 1
ATOM 1907 C CA . LYS A 1 239 ? 45.70900 33.65800 3.41300 1.000 33.35400 278 LYS A CA 1
ATOM 1908 C C . LYS A 1 239 ? 44.68200 32.72700 2.79100 1.000 38.60463 278 LYS A C 1
ATOM 1909 O O . LYS A 1 239 ? 44.62200 32.59200 1.56200 1.000 36.94654 278 LYS A O 1
ATOM 1915 N N . ILE A 1 240 ? 43.91200 32.02600 3.62300 1.000 33.61192 279 ILE A N 1
ATOM 1916 C CA . ILE A 1 240 ? 42.87100 31.13500 3.11200 1.000 30.57998 279 ILE A CA 1
ATOM 1917 C C . ILE A 1 240 ? 41.92600 31.90200 2.20200 1.000 32.32756 279 ILE A C 1
ATOM 1918 O O . ILE A 1 240 ? 41.58700 31.44600 1.10000 1.000 33.37242 279 ILE A O 1
ATOM 1923 N N . VAL A 1 241 ? 41.52200 33.10000 2.63100 1.000 31.41166 280 VAL A N 1
ATOM 1924 C CA . VAL A 1 241 ? 40.58000 33.91200 1.86000 1.000 38.76254 280 VAL A CA 1
ATOM 1925 C C . VAL A 1 241 ? 41.18100 34.30000 0.51000 1.000 47.30567 280 VAL A C 1
ATOM 1926 O O . VAL A 1 241 ? 40.54000 34.16800 -0.54300 1.000 43.51838 280 VAL A O 1
ATOM 1930 N N . SER A 1 242 ? 42.42600 34.78300 0.52600 1.000 41.90502 281 SER A N 1
ATOM 1931 C CA . SER A 1 242 ? 43.11100 35.20900 -0.69500 1.000 50.57448 281 SER A CA 1
ATOM 1932 C C . SER A 1 242 ? 43.38800 34.06300 -1.66400 1.000 48.88744 281 SER A C 1
ATOM 1933 O O . SER A 1 242 ? 43.61600 34.32000 -2.85200 1.000 49.04799 281 SER A O 1
ATOM 1936 N N . CYS A 1 243 ? 43.39900 32.81900 -1.18200 1.000 54.28019 282 CYS A N 1
ATOM 1937 C CA . CYS A 1 243 ? 43.74400 31.65000 -1.97900 1.000 53.07742 282 CYS A CA 1
ATOM 1938 C C . CYS A 1 243 ? 42.53800 31.04500 -2.68300 1.000 56.83313 282 CYS A C 1
ATOM 1939 O O . CYS A 1 243 ? 42.65000 29.96300 -3.27000 1.000 58.70704 282 CYS A O 1
ATOM 1942 N N . SER A 1 244 ? 41.39500 31.72400 -2.64600 1.000 56.23569 283 SER A N 1
ATOM 1943 C CA . SER A 1 244 ? 40.21800 31.29000 -3.38000 1.000 62.79437 283 SER A CA 1
ATOM 1944 C C . SER A 1 244 ? 40.41900 31.46600 -4.88900 1.000 66.56061 283 SER A C 1
ATOM 1945 O O . SER A 1 244 ? 41.34400 32.14400 -5.35300 1.000 67.47651 283 SER A O 1
ATOM 1948 N N . LYS A 1 245 ? 39.52500 30.84600 -5.65800 1.000 66.40533 284 LYS A N 1
ATOM 1949 C CA . LYS A 1 245 ? 39.51300 30.98900 -7.11200 1.000 71.34013 284 LYS A CA 1
ATOM 1950 C C . LYS A 1 245 ? 39.25200 32.43900 -7.52100 1.000 71.45594 284 LYS A C 1
ATOM 1951 O O . LYS A 1 245 ? 38.11500 32.92100 -7.46300 1.000 71.89020 284 LYS A O 1
ATOM 1957 N N . GLN A 1 248 ? 35.06500 32.95400 -7.21900 1.000 63.08388 287 GLN A N 1
ATOM 1958 C CA . GLN A 1 248 ? 34.53200 32.28000 -6.03300 1.000 66.81854 287 GLN A CA 1
ATOM 1959 C C . GLN A 1 248 ? 34.44800 33.23000 -4.83900 1.000 57.54374 287 GLN A C 1
ATOM 1960 O O . GLN A 1 248 ? 35.45500 33.55000 -4.21900 1.000 57.45163 287 GLN A O 1
ATOM 1966 N N . LYS A 1 249 ? 33.23600 33.66300 -4.50800 1.000 54.68287 288 LYS A N 1
ATOM 1967 C CA . LYS A 1 249 ? 33.06500 34.68000 -3.47800 1.000 56.93577 288 LYS A CA 1
ATOM 1968 C C . LYS A 1 249 ? 33.37300 34.12500 -2.08700 1.000 47.80573 288 LYS A C 1
ATOM 1969 O O . LYS A 1 249 ? 32.89900 33.04400 -1.71300 1.000 39.97585 288 LYS A O 1
ATOM 1975 N N . ILE A 1 250 ? 34.17500 34.87800 -1.32500 1.000 45.97657 289 ILE A N 1
ATOM 1976 C CA . ILE A 1 250 ? 34.58300 34.53300 0.03700 1.000 36.03853 289 ILE A CA 1
ATOM 1977 C C . ILE A 1 250 ? 35.00900 35.81500 0.75100 1.000 42.91567 289 ILE A C 1
ATOM 1978 O O . ILE A 1 250 ? 35.78200 36.62000 0.21600 1.000 41.15757 289 ILE A O 1
ATOM 1983 N N . ARG A 1 251 ? 34.50500 36.02300 1.96000 1.000 36.90179 290 ARG A N 1
ATOM 1984 C CA . ARG A 1 251 ? 34.76400 37.25000 2.69100 1.000 36.80441 290 ARG A CA 1
ATOM 1985 C C . ARG A 1 251 ? 35.00600 36.91600 4.15400 1.000 35.52794 290 ARG A C 1
ATOM 1986 O O . ARG A 1 251 ? 34.71300 35.81100 4.61900 1.000 28.75082 290 ARG A O 1
ATOM 1994 N N . LEU A 1 252 ? 35.54700 37.89200 4.87800 1.000 27.25590 291 LEU A N 1
ATOM 1995 C CA . LEU A 1 252 ? 35.66300 37.83400 6.32900 1.000 29.47195 291 LEU A CA 1
ATOM 1996 C C . LEU A 1 252 ? 34.37500 38.35500 6.95000 1.000 28.25602 291 LEU A C 1
ATOM 1997 O O . LEU A 1 252 ? 33.77300 39.30400 6.44000 1.000 30.84054 291 LEU A O 1
ATOM 2002 N N . ALA A 1 253 ? 33.95500 37.73700 8.05300 1.000 27.74543 292 ALA A N 1
ATOM 2003 C CA . ALA A 1 253 ? 32.78400 38.23700 8.75600 1.000 32.86710 292 ALA A CA 1
ATOM 2004 C C . ALA A 1 253 ? 33.04100 39.65900 9.23400 1.000 31.23006 292 ALA A C 1
ATOM 2005 O O . ALA A 1 253 ? 34.18600 40.06100 9.45900 1.000 32.17228 292 ALA A O 1
ATOM 2007 N N . LYS A 1 254 ? 31.96200 40.43400 9.36700 1.000 30.16414 293 LYS A N 1
ATOM 2008 C CA . LYS A 1 254 ? 32.10900 41.83600 9.74300 1.000 42.27349 293 LYS A CA 1
ATOM 2009 C C . LYS A 1 254 ? 32.71200 41.96900 11.13800 1.000 45.68706 293 LYS A C 1
ATOM 2010 O O . LYS A 1 254 ? 33.75700 42.60300 11.31900 1.000 50.26919 293 LYS A O 1
ATOM 2016 N N . SER A 1 255 ? 32.06800 41.34500 12.15100 1.000 36.27014 294 SER A N 1
ATOM 2017 C CA . SER A 1 255 ? 32.55200 41.43400 13.52500 1.000 37.64399 294 SER A CA 1
ATOM 2018 C C . SER A 1 255 ? 33.32000 40.17900 13.91400 1.000 31.44851 294 SER A C 1
ATOM 2019 O O . SER A 1 255 ? 32.97900 39.07900 13.47200 1.000 28.28234 294 SER A O 1
ATOM 2022 N N . PRO A 1 256 ? 34.33200 40.31800 14.77200 1.000 37.11761 295 PRO A N 1
ATOM 2023 C CA . PRO A 1 256 ? 35.09100 39.14100 15.20900 1.000 30.28258 295 PRO A CA 1
ATOM 2024 C C . PRO A 1 256 ? 34.28700 38.32700 16.20800 1.000 34.44360 295 PRO A C 1
ATOM 2025 O O . PRO A 1 256 ? 33.40200 38.84300 16.89800 1.000 28.96400 295 PRO A O 1
ATOM 2029 N N . LEU A 1 257 ? 34.58400 37.03100 16.25800 1.000 24.43188 296 LEU A N 1
ATOM 2030 C CA . LEU A 1 257 ? 34.02400 36.18900 17.29700 1.000 24.70296 296 LEU A CA 1
ATOM 2031 C C . LEU A 1 257 ? 34.94800 36.21100 18.50700 1.000 25.53990 296 LEU A C 1
ATOM 2032 O O . LEU A 1 257 ? 36.13300 36.51800 18.40400 1.000 22.88695 296 LEU A O 1
ATOM 2037 N N . TYR A 1 258 ? 34.39500 35.89700 19.66600 1.000 24.82403 297 TYR A N 1
ATOM 2038 C CA . TYR A 1 258 ? 35.20100 35.80200 20.87900 1.000 25.94522 297 TYR A CA 1
ATOM 2039 C C . TYR A 1 258 ? 35.27300 34.33600 21.27000 1.000 23.81865 297 TYR A C 1
ATOM 2040 O O . TYR A 1 258 ? 34.28800 33.76400 21.74200 1.000 22.11844 297 TYR A O 1
ATOM 2049 N N . SER A 1 259 ? 36.43900 33.73200 21.04800 1.000 25.81099 298 SER A N 1
ATOM 2050 C CA . SER A 1 259 ? 36.63500 32.30600 21.26900 1.000 25.28987 298 SER A CA 1
ATOM 2051 C C . SER A 1 259 ? 37.12100 32.01100 22.68900 1.000 29.29825 298 SER A C 1
ATOM 2052 O O . SER A 1 259 ? 36.49600 31.24400 23.42600 1.000 27.80333 298 SER A O 1
ATOM 2055 N N . ASP A 1 260 ? 38.25100 32.59800 23.07500 1.000 25.96101 299 ASP A N 1
ATOM 2056 C CA . ASP A 1 260 ? 38.92500 32.25100 24.31500 1.000 27.01640 299 ASP A CA 1
ATOM 2057 C C . ASP A 1 260 ? 38.78200 33.33700 25.37100 1.000 29.28772 299 ASP A C 1
ATOM 2058 O O . ASP A 1 260 ? 39.39300 33.24200 26.44700 1.000 26.25052 299 ASP A O 1
ATOM 2063 N N . ASN A 1 261 ? 38.00500 34.37700 25.09000 1.000 25.60570 300 ASN A N 1
ATOM 2064 C CA . ASN A 1 261 ? 37.91700 35.49700 26.00800 1.000 30.28258 300 ASN A CA 1
ATOM 2065 C C . ASN A 1 261 ? 36.52800 36.11100 25.89400 1.000 29.95096 300 ASN A C 1
ATOM 2066 O O . ASN A 1 261 ? 35.65700 35.60500 25.18500 1.000 24.53715 300 ASN A O 1
ATOM 2071 N N . VAL A 1 262 ? 36.35900 37.21200 26.61200 1.000 26.80058 301 VAL A N 1
ATOM 2072 C CA . VAL A 1 262 ? 35.07600 37.94700 26.76800 1.000 32.44600 301 VAL A CA 1
ATOM 2073 C C . VAL A 1 262 ? 35.24700 39.38800 26.27000 1.000 36.14644 301 VAL A C 1
ATOM 2074 O O . VAL A 1 262 ? 36.33700 39.90700 26.40300 1.000 34.71469 301 VAL A O 1
ATOM 2078 N N . CYS A 1 263 ? 34.20400 39.98100 25.69100 1.000 38.25722 302 CYS A N 1
ATOM 2079 C CA . CYS A 1 263 ? 34.28100 41.39900 25.27800 1.000 38.47303 302 CYS A CA 1
ATOM 2080 C C . CYS A 1 263 ? 33.91600 42.27700 26.47900 1.000 42.60511 302 CYS A C 1
ATOM 2081 O O . CYS A 1 263 ? 34.81800 42.70000 27.15400 1.000 42.78408 302 CYS A O 1
ATOM 2084 N N . ASP A 1 264 ? 32.63900 42.41500 26.80600 1.000 43.36046 303 ASP A N 1
ATOM 2085 C CA . ASP A 1 264 ? 32.26400 43.19900 28.01100 1.000 45.82392 303 ASP A CA 1
ATOM 2086 C C . ASP A 1 264 ? 31.98900 42.24700 29.17700 1.000 44.20004 303 ASP A C 1
ATOM 2087 O O . ASP A 1 264 ? 32.55100 42.43100 30.23500 1.000 41.76290 303 ASP A O 1
ATOM 2092 N N . ASN A 1 265 ? 31.14300 41.25400 28.93800 1.000 39.69686 304 ASN A N 1
ATOM 2093 C CA . ASN A 1 265 ? 30.79200 40.20800 29.92800 1.000 37.38080 304 ASN A CA 1
ATOM 2094 C C . ASN A 1 265 ? 30.53400 38.91300 29.1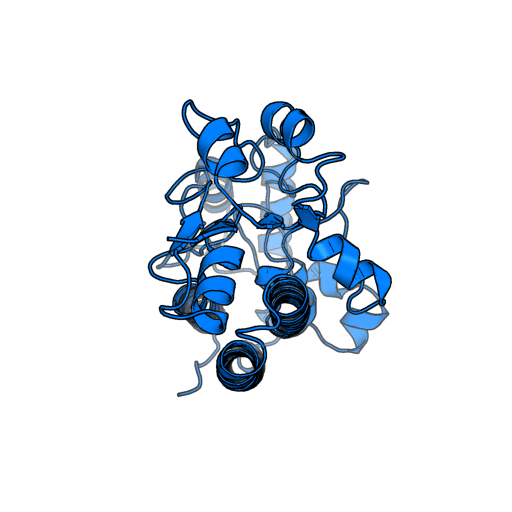6000 1.000 34.25674 304 ASN A C 1
ATOM 2095 O O . ASN A 1 265 ? 30.18800 38.98500 27.99000 1.000 31.69854 304 ASN A O 1
ATOM 2100 N N . TYR A 1 266 ? 30.66500 37.78500 29.83400 1.000 29.69830 305 TYR A N 1
ATOM 2101 C CA . TYR A 1 266 ? 30.51700 36.49800 29.15900 1.000 31.51694 305 TYR A CA 1
ATOM 2102 C C . TYR A 1 266 ? 29.16500 36.38700 28.46100 1.000 35.95957 305 TYR A C 1
ATOM 2103 O O . TYR A 1 266 ? 29.07200 35.83300 27.35700 1.000 24.51083 305 TYR A O 1
ATOM 2112 N N . PHE A 1 267 ? 28.10700 36.91700 29.08100 1.000 28.84820 306 PHE A N 1
ATOM 2113 C CA . PHE A 1 267 ? 26.76200 36.68300 28.56400 1.000 29.56670 306 PHE A CA 1
ATOM 2114 C C . PHE A 1 267 ? 26.51700 37.47800 27.28900 1.000 35.17001 306 PHE A C 1
ATOM 2115 O O . PHE A 1 267 ? 26.04500 36.92900 26.29100 1.000 30.52734 306 PHE A O 1
ATOM 2123 N N . SER A 1 268 ? 26.84100 38.77200 27.30200 1.000 30.30627 307 SER A N 1
ATOM 2124 C CA . SER A 1 268 ? 26.72800 39.57900 26.09500 1.000 33.84353 307 SER A CA 1
ATOM 2125 C C . SER A 1 268 ? 27.63300 39.05200 24.98400 1.000 29.91674 307 SER A C 1
ATOM 2126 O O . SER A 1 268 ? 27.31000 39.19500 23.80000 1.000 33.03028 307 SER A O 1
ATOM 2129 N N . THR A 1 269 ? 28.76900 38.45400 25.34700 1.000 29.19824 308 THR A N 1
ATOM 2130 C CA . THR A 1 269 ? 29.68400 37.89700 24.35200 1.000 30.14835 308 THR A CA 1
ATOM 2131 C C . THR A 1 269 ? 29.05600 36.70200 23.64000 1.000 24.93983 308 THR A C 1
ATOM 2132 O O . THR A 1 269 ? 29.11600 36.60000 22.40700 1.000 25.64781 308 THR A O 1
ATOM 2136 N N . PHE A 1 270 ? 28.45000 35.78900 24.40700 1.000 29.01137 309 PHE A N 1
ATOM 2137 C CA . PHE A 1 270 ? 27.69300 34.68600 23.82100 1.000 27.90861 309 PHE A CA 1
ATOM 2138 C C . PHE A 1 270 ? 26.62200 35.21100 22.87000 1.000 30.84054 309 PHE A C 1
ATOM 2139 O O . PHE A 1 270 ? 26.47900 34.72600 21.73700 1.000 29.65092 309 PHE A O 1
ATOM 2147 N N . GLN A 1 271 ? 25.87100 36.22800 23.30700 1.000 27.14799 310 GLN A N 1
ATOM 2148 C CA . GLN A 1 271 ? 24.85800 36.82000 22.43700 1.000 32.27492 310 GLN A CA 1
ATOM 2149 C C . GLN A 1 271 ? 25.48500 37.35900 21.15400 1.000 29.98254 310 GLN A C 1
ATOM 2150 O O . GLN A 1 271 ? 24.99100 37.08700 20.05000 1.000 28.00599 310 GLN A O 1
ATOM 2156 N N . HIS A 1 272 ? 26.58000 38.12300 21.28000 1.000 22.55534 311 HIS A N 1
ATOM 2157 C CA . HIS A 1 272 ? 27.23900 38.67600 20.09900 1.000 30.67999 311 HIS A CA 1
ATOM 2158 C C . HIS A 1 272 ? 27.68400 37.57400 19.14100 1.000 29.08243 311 HIS A C 1
ATOM 2159 O O . HIS A 1 272 ? 27.53100 37.70400 17.91600 1.000 29.41668 311 HIS A O 1
ATOM 2166 N N . ASN A 1 273 ? 28.26800 36.49400 19.68000 1.000 26.72426 312 ASN A N 1
ATOM 2167 C CA . ASN A 1 273 ? 28.71200 35.39100 18.83300 1.000 24.11868 312 ASN A CA 1
ATOM 2168 C C . ASN A 1 273 ? 27.53900 34.78600 18.07500 1.000 23.48966 312 ASN A C 1
ATOM 2169 O O . ASN A 1 273 ? 27.64600 34.49300 16.88000 1.000 23.15804 312 ASN A O 1
ATOM 2174 N N . VAL A 1 274 ? 26.41000 34.58600 18.76300 1.000 24.27659 313 VAL A N 1
ATOM 2175 C CA . VAL A 1 274 ? 25.25400 33.97400 18.11300 1.000 27.10588 313 VAL A CA 1
ATOM 2176 C C . VAL A 1 274 ? 24.68700 34.90500 17.04900 1.000 25.10038 313 VAL A C 1
ATOM 2177 O O . VAL A 1 274 ? 24.35000 34.46700 15.94400 1.000 26.97429 313 VAL A O 1
ATOM 2181 N N . ARG A 1 275 ? 24.57000 36.20000 17.36400 1.000 23.17909 314 ARG A N 1
ATOM 2182 C CA . ARG A 1 275 ? 24.09500 37.17400 16.38400 1.000 25.92679 314 ARG A CA 1
ATOM 2183 C C . ARG A 1 275 ? 24.99700 37.19400 15.15600 1.000 21.99211 314 ARG A C 1
ATOM 2184 O O . ARG A 1 275 ? 24.51900 37.12600 14.02100 1.000 29.42721 314 ARG A O 1
ATOM 2192 N N . THR A 1 276 ? 26.31200 37.29700 15.38000 1.000 21.37625 315 THR A N 1
ATOM 2193 C CA . THR A 1 276 ? 27.27600 37.32300 14.28700 1.000 24.78981 315 THR A CA 1
ATOM 2194 C C . THR A 1 276 ? 27.16800 36.07100 13.41400 1.000 24.53189 315 THR A C 1
ATOM 2195 O O . THR A 1 276 ? 27.03500 36.16400 12.19000 1.000 22.66324 315 THR A O 1
ATOM 2199 N N . ILE A 1 277 ? 27.18400 34.88900 14.02800 1.000 28.37445 316 ILE A N 1
ATOM 2200 C CA . ILE A 1 277 ? 27.14500 33.66800 13.22500 1.000 20.86303 316 ILE A CA 1
ATOM 2201 C C . ILE A 1 277 ? 25.80700 33.54300 12.49600 1.000 23.39491 316 ILE A C 1
ATOM 2202 O O . ILE A 1 277 ? 25.76500 33.21000 11.30400 1.000 23.39754 316 ILE A O 1
ATOM 2207 N N . THR A 1 278 ? 24.69700 33.83200 13.18200 1.000 23.11330 317 THR A N 1
ATOM 2208 C CA . THR A 1 278 ? 23.38100 33.71500 12.54600 1.000 23.57651 317 THR A CA 1
ATOM 2209 C C . THR A 1 278 ? 23.26200 34.65200 11.34700 1.000 28.62975 317 THR A C 1
ATOM 2210 O O . THR A 1 278 ? 22.85100 34.23500 10.25500 1.000 27.59805 317 THR A O 1
ATOM 2214 N N . GLU A 1 279 ? 23.64100 35.92300 11.52100 1.000 23.06066 318 GLU A N 1
ATOM 2215 C CA . GLU A 1 279 ? 23.45600 36.88500 10.43500 1.000 26.18209 318 GLU A CA 1
ATOM 2216 C C . GLU A 1 279 ? 24.35300 36.56700 9.24600 1.000 26.87691 318 GLU A C 1
ATOM 2217 O O . GLU A 1 279 ? 23.91500 36.63900 8.08800 1.000 29.26404 318 GLU A O 1
ATOM 2223 N N . GLU A 1 280 ? 25.61600 36.21900 9.50400 1.000 24.75034 319 GLU A N 1
ATOM 2224 C CA . GLU A 1 280 ? 26.55000 36.04100 8.39400 1.000 23.78180 319 GLU A CA 1
ATOM 2225 C C . GLU A 1 280 ? 26.27300 34.76400 7.61600 1.000 22.88169 319 GLU A C 1
ATOM 2226 O O . GLU A 1 280 ? 26.53500 34.72100 6.40600 1.000 24.72665 319 GLU A O 1
ATOM 2232 N N . LEU A 1 281 ? 25.75500 33.72100 8.27500 1.000 22.95275 320 LEU A N 1
ATOM 2233 C CA . LEU A 1 281 ? 25.39800 32.46900 7.60200 1.000 26.59003 320 LEU A CA 1
ATOM 2234 C C . LEU A 1 281 ? 23.97000 32.47000 7.03400 1.000 27.64279 320 LEU A C 1
ATOM 2235 O O . LEU A 1 281 ? 23.51000 31.44300 6.51300 1.000 27.26906 320 LEU A O 1
ATOM 2240 N N . GLY A 1 282 ? 23.27000 33.59400 7.09700 1.000 30.10361 321 GLY A N 1
ATOM 2241 C CA . GLY A 1 282 ? 22.03800 33.75600 6.35400 1.000 29.03243 321 GLY A CA 1
ATOM 2242 C C . GLY A 1 282 ? 20.76600 33.56900 7.14600 1.000 32.06700 321 GLY A C 1
ATOM 2243 O O . GLY A 1 282 ? 19.68300 33.54700 6.54000 1.000 29.26140 321 GLY A O 1
ATOM 2244 N N . GLY A 1 283 ? 20.85500 33.43000 8.47300 1.000 28.36656 322 GLY A N 1
ATOM 2245 C CA . GLY A 1 283 ? 19.68600 33.30700 9.31600 1.000 30.16677 322 GLY A CA 1
ATOM 2246 C C . GLY A 1 283 ? 19.13200 34.65200 9.74400 1.000 31.44324 322 GLY A C 1
ATOM 2247 O O . GLY A 1 283 ? 19.55100 35.71700 9.28200 1.000 28.86662 322 GLY A O 1
ATOM 2248 N N . THR A 1 284 ? 18.16800 34.59300 10.66600 1.000 33.05396 323 THR A N 1
ATOM 2249 C CA . THR A 1 284 ? 17.54500 35.79000 11.22200 1.000 34.91208 323 THR A CA 1
ATOM 2250 C C . THR A 1 284 ? 17.50600 35.66300 12.73400 1.000 34.35938 323 THR A C 1
ATOM 2251 O O . THR A 1 284 ? 17.00700 34.66600 13.26100 1.000 33.56718 323 THR A O 1
ATOM 2255 N N . VAL A 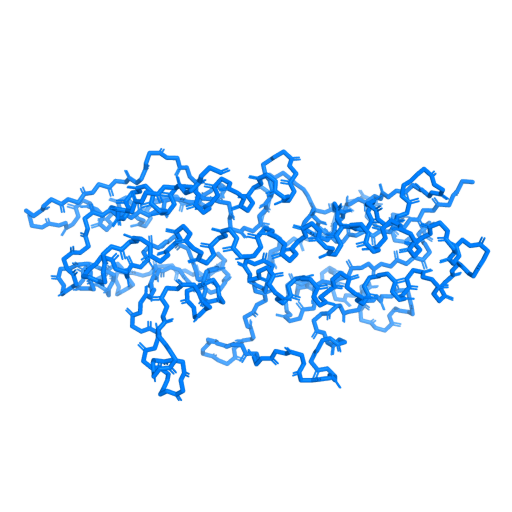1 285 ? 18.04700 36.66200 13.42100 1.000 32.25913 324 VAL A N 1
ATOM 2256 C CA . VAL A 1 285 ? 18.14200 36.64000 14.87500 1.000 42.68933 324 VAL A CA 1
ATOM 2257 C C . VAL A 1 285 ? 16.76700 36.90900 15.48100 1.000 45.95025 324 VAL A C 1
ATOM 2258 O O . VAL A 1 285 ? 16.12600 37.92000 15.17500 1.000 45.06593 324 VAL A O 1
ATOM 2262 N N . LEU A 1 286 ? 16.31400 36.01000 16.34700 1.000 42.52615 325 LEU A N 1
ATOM 2263 C CA . LEU A 1 286 ? 15.07300 36.25100 17.07200 1.000 46.76877 325 LEU A CA 1
ATOM 2264 C C . LEU A 1 286 ? 15.23900 37.39800 18.06800 1.000 50.41920 325 LEU A C 1
ATOM 2265 O O . LEU A 1 286 ? 16.32300 37.62800 18.61300 1.000 40.09954 325 LEU A O 1
ATOM 2270 N N . GLU A 1 287 ? 14.15100 38.12500 18.30700 1.000 52.78001 326 GLU A N 1
ATOM 2271 C CA . GLU A 1 287 ? 14.20700 39.22800 19.26900 1.000 59.35975 326 GLU A CA 1
ATOM 2272 C C . GLU A 1 287 ? 14.15900 38.70500 20.70100 1.000 55.55140 326 GLU A C 1
ATOM 2273 O O . GLU A 1 287 ? 14.88600 39.19200 21.57300 1.000 59.35712 326 GLU A O 1
#

GO terms:
  GO:0042597 periplasmic space (C, EXP)

Organism: Chlamydia trachomatis serovar D (strain ATCC VR-885 / DSM 19411 / UW-3/Cx) (NCBI:txid272561)

Sequence (285 aa):
SIYVLSMNRMICDCVSRITGDRVKNIVLIDGAIDPHSYEMVKGDEDRMAMSQLIFCNGLGLEHSASLRKHLEGNPKVVDLGQRLLNKNCFDLLSEEGFPDPHIWTDMRVWGAAVKEMAAALIQQFPQYEEDFQKNADQILSEMEELDRWAARSLSTIPEKNRYLVTGHNAFSYFTRRYLSSDAERVSGEWRSRCISPEGLSPEAQISIRDIMRVVEYISANDVEVVFLEDTLNQDALRKIVSCSKQKIRLAKSPLYSDNVCDNYFSTFQHNVRTITEELGGTVLE

Foldseek 3Di:
DAEAEEAAQLVQLLLCLLCPPPHHYDYQDADLDQQLADAHDPPVLVSVVRHQAYEALPLNSNVHPRSCVVAPPDPRYDHLNVVCVVPCVDDWDADPPGTQSQQSLQLSSVLSSSVSSLVVVCVSCVVCNVSSVVSNVVVSVVSVVVNVLLLVLLVQQPLLLQAAEEAEDQCLNVQLPRSDDPVCNVVVVSVLRYAHQHYSGLVDDRDVVSLVVVLVSCVVSLHQEYAYARSRDCVSVVVSQVPHPHHHYYQPDHQHRRHADPHSSVSSVVNSCSVSVSSPTDRDD

Nearest PDB structures (foldseek):
  6nsi-assembly1_A  TM=1.004E+00  e=6.871E-54  Chlamydia trachomatis
  1toa-assembly2_B  TM=9.064E-01  e=3.382E-19  Treponema pallidum
  4nno-assembly1_A  TM=8.589E-01  e=1.894E-16  Staphylococcus aureus subsp. aureus Mu50
  4k3v-assembly1_A  TM=8.925E-01  e=1.028E-12  Staphylococcus aureus subsp. aureus JKD6159
  2xy4-assembly1_A  TM=7.741E-01  e=1.237E-11  Salmonella enterica subsp. enterica serovar Typhimurium

Secondary structure (DSSP, 8-state):
--EEEESSHHHHHHHHHHHGGGSEEEESS-SS--GGG--PPTTHHHHHHH-S-EEE--TTTT-SHHHHHHHTT-TTEEEHHHHHHTTTSSPPPEETTEE---GGGSHHHHHHHHHHHHHHHHHH-GGGHHHHHHHHHHHHHHHHHHHHHHHHHHTTS-GGG--EEBSSS--HHHHHHHSS-HHHHHHSGGGGGEE-SS-SSTTSPP-HHHHHHHHHHHHHHT--EEB-BTTS--HHHHHHHHT-----EE-SSPB-SSS-SS-HHHHHHHHHHHHHHHTT-----

B-factor: mean 39.19, std 12.8, range [15.84, 85.84]

InterPro domains:
  IPR006127 Periplasmic solute binding protein, ZnuA-like [PF01297] (48-318)
  IPR006128 Adhesion lipoprotein PsaA-like [PR00690] (40-58)
  IPR006128 Adhesion lipoprotein PsaA-like [PR00690] (71-84)
  IPR006128 Adhesion lipoprotein PsaA-like [PR00690] (84-101)
  IPR006128 Adhesion lipoprotein PsaA-like [PR00690] (196-217)
  IPR006129 Adhesin B [PR00691] (40-61)
  IPR006129 Adhesin B [PR00691] (65-83)
  IPR006129 Adhesin B [PR00691] (84-103)
  IPR006129 Adhesin B [PR00691] (196-213)
  IPR050492 Bacterial metal-binding protein 9 [PTHR42953] (13-322)